Protein AF-A0AAV4NSZ2-F1 (afdb_monomer_lite)

Foldseek 3Di:
DDDDDDDDDDDDDDDDDDDDDDDDDDDDDDDDDDDDDDDDDDDDDDDDDDDDDDDDDDDDDDDDPDPPPPDPDPDQPPVNLVVLVVLLVVLLVVLVVLLVCLVVDDLVLQQDLDRVCLVVLVVSCVSQLVNHDVSNLSSLVSCLRRHLHLNSLLVSLVVNVVSVVVPDPDPDDDDPPPPSSVSSLVSSLVSLLVSLVVCLVVPDPVCVVVSLVSLLSSCVSLVVDVCSVVVSVVSVVVSCPDPSVVVCVVVVCVVVSVVSNVD

Structure (mmCIF, N/CA/C/O backbone):
data_AF-A0AAV4NSZ2-F1
#
_entry.id   AF-A0AAV4NSZ2-F1
#
loop_
_atom_site.group_PDB
_atom_site.id
_atom_site.type_symbol
_atom_site.label_atom_id
_atom_site.label_alt_id
_atom_site.label_comp_id
_atom_site.label_asym_id
_atom_site.label_entity_id
_atom_site.label_seq_id
_atom_site.pdbx_PDB_ins_code
_atom_site.Cartn_x
_atom_site.Cartn_y
_atom_site.Cartn_z
_atom_site.occupancy
_atom_site.B_iso_or_equiv
_atom_site.auth_seq_id
_atom_site.auth_comp_id
_atom_site.auth_asym_id
_atom_site.auth_atom_id
_atom_site.pdbx_PDB_model_num
ATOM 1 N N . MET A 1 1 ? 62.627 -34.820 4.818 1.00 38.38 1 MET A N 1
ATOM 2 C CA . MET A 1 1 ? 62.918 -34.309 6.176 1.00 38.38 1 MET A CA 1
ATOM 3 C C . MET A 1 1 ? 61.640 -33.726 6.779 1.00 38.38 1 MET A C 1
ATOM 5 O O . MET A 1 1 ? 60.788 -33.321 5.997 1.00 38.38 1 MET A O 1
ATOM 9 N N . PRO A 1 2 ? 61.452 -33.809 8.108 1.00 44.84 2 PRO A N 1
ATOM 10 C CA . PRO A 1 2 ? 60.144 -34.000 8.748 1.00 44.84 2 PRO A CA 1
ATOM 11 C C . PRO A 1 2 ? 59.476 -32.721 9.290 1.00 44.84 2 PRO A C 1
ATOM 13 O O . PRO A 1 2 ? 60.142 -31.719 9.499 1.00 44.84 2 PRO A O 1
ATOM 16 N N . PHE A 1 3 ? 58.168 -32.860 9.555 1.00 44.53 3 PHE A N 1
ATOM 17 C CA . PHE A 1 3 ? 57.271 -32.179 10.510 1.00 44.53 3 PHE A CA 1
ATOM 18 C C . PHE A 1 3 ? 57.376 -30.667 10.772 1.00 44.53 3 PHE A C 1
ATOM 20 O O . PHE A 1 3 ? 58.387 -30.161 11.240 1.00 44.53 3 PHE A O 1
ATOM 27 N N . SER A 1 4 ? 56.214 -30.002 10.728 1.00 42.03 4 SER A N 1
ATOM 28 C CA . SER A 1 4 ? 55.729 -29.188 11.857 1.00 42.03 4 SER A CA 1
ATOM 29 C C . SER A 1 4 ? 54.202 -29.064 11.808 1.00 42.03 4 SER A C 1
ATOM 31 O O . SER A 1 4 ? 53.643 -28.425 10.923 1.00 42.03 4 SER A O 1
ATOM 33 N N . HIS A 1 5 ? 53.529 -29.734 12.748 1.00 46.81 5 HIS A N 1
ATOM 34 C CA . HIS A 1 5 ? 52.118 -29.528 13.075 1.00 46.81 5 HIS A CA 1
ATOM 35 C C . HIS A 1 5 ? 51.970 -28.224 13.866 1.00 46.81 5 HIS A C 1
ATOM 37 O O . HIS A 1 5 ? 52.607 -28.060 14.905 1.00 46.81 5 HIS A O 1
ATOM 43 N N . SER A 1 6 ? 51.106 -27.321 13.407 1.00 43.84 6 SER A N 1
ATOM 44 C CA . SER A 1 6 ? 50.713 -26.130 14.163 1.00 43.84 6 SER A CA 1
ATOM 45 C C . SER A 1 6 ? 49.407 -26.410 14.904 1.00 43.84 6 SER A C 1
ATOM 47 O O . SER A 1 6 ? 48.353 -26.602 14.304 1.00 43.84 6 SER A O 1
ATOM 49 N N . HIS A 1 7 ? 49.523 -26.466 16.224 1.00 46.78 7 HIS A N 1
ATOM 50 C CA . HIS A 1 7 ? 48.464 -26.673 17.201 1.00 46.78 7 HIS A CA 1
ATOM 51 C C . HIS A 1 7 ? 47.514 -25.461 17.229 1.00 46.78 7 HIS A C 1
ATOM 53 O O . HIS A 1 7 ? 47.934 -24.357 17.574 1.00 46.78 7 HIS A O 1
ATOM 59 N N . VAL A 1 8 ? 46.238 -25.652 16.881 1.00 51.47 8 VAL A N 1
ATOM 60 C CA . VAL A 1 8 ? 45.195 -24.623 17.039 1.00 51.47 8 VAL A CA 1
ATOM 61 C C . VAL A 1 8 ? 44.553 -24.794 18.422 1.00 51.47 8 VAL A C 1
ATOM 63 O O . VAL A 1 8 ? 44.086 -25.892 18.728 1.00 51.47 8 VAL A O 1
ATOM 66 N N . PRO A 1 9 ? 44.530 -23.763 19.284 1.00 49.03 9 PRO A N 1
ATOM 67 C CA . PRO A 1 9 ? 43.926 -23.870 20.606 1.00 49.03 9 PRO A CA 1
ATOM 68 C C . PRO A 1 9 ? 42.391 -23.876 20.533 1.00 49.03 9 PRO A C 1
ATOM 70 O O . PRO A 1 9 ? 41.768 -23.053 19.863 1.00 49.03 9 PRO A O 1
ATOM 73 N N . ILE A 1 10 ? 41.799 -24.827 21.257 1.00 47.47 10 ILE A N 1
ATOM 74 C CA . ILE A 1 10 ? 40.360 -25.004 21.467 1.00 47.47 10 ILE A CA 1
ATOM 75 C C . ILE A 1 10 ? 39.852 -23.882 22.384 1.00 47.47 10 ILE A C 1
ATOM 77 O O . ILE A 1 10 ? 40.310 -23.744 23.516 1.00 47.47 10 ILE A O 1
ATOM 81 N N . HIS A 1 11 ? 38.895 -23.090 21.899 1.00 44.00 11 HIS A N 1
ATOM 82 C CA . HIS A 1 11 ? 38.169 -22.104 22.701 1.00 44.00 11 HIS A CA 1
ATOM 83 C C . HIS A 1 11 ? 37.067 -22.810 23.519 1.00 44.00 11 HIS A C 1
ATOM 85 O O . HIS A 1 11 ? 36.356 -23.648 22.957 1.00 44.00 11 HIS A O 1
ATOM 91 N N . PRO A 1 12 ? 36.883 -22.501 24.816 1.00 44.41 12 PRO A N 1
ATOM 92 C CA . PRO A 1 12 ? 35.832 -23.114 25.615 1.00 44.41 12 PRO A CA 1
ATOM 93 C C . PRO A 1 12 ? 34.437 -22.586 25.253 1.00 44.41 12 PRO A C 1
ATOM 95 O O . PRO A 1 12 ? 34.257 -21.463 24.780 1.00 44.41 12 PRO A O 1
ATOM 98 N N . ALA A 1 13 ? 33.473 -23.473 25.483 1.00 38.12 13 ALA A N 1
ATOM 99 C CA . ALA A 1 13 ? 32.071 -23.405 25.119 1.00 38.12 13 ALA A CA 1
ATOM 100 C C . ALA A 1 13 ? 31.326 -22.155 25.616 1.00 38.12 13 ALA A C 1
ATOM 102 O O . ALA A 1 13 ? 31.510 -21.679 26.735 1.00 38.12 13 ALA A O 1
ATOM 103 N N . TYR A 1 14 ? 30.401 -21.700 24.771 1.00 40.72 14 TYR A N 1
ATOM 104 C CA . TYR A 1 14 ? 29.301 -20.809 25.121 1.00 40.72 14 TYR A CA 1
ATOM 105 C C . TYR A 1 14 ? 28.471 -21.451 26.243 1.00 40.72 14 TYR A C 1
ATOM 107 O O . TYR A 1 14 ? 27.824 -22.477 26.035 1.00 40.72 14 TYR A O 1
ATOM 115 N N . VAL A 1 15 ? 28.488 -20.853 27.431 1.00 42.34 15 VAL A N 1
ATOM 116 C CA . VAL A 1 15 ? 27.580 -21.212 28.523 1.00 42.34 15 VAL A CA 1
ATOM 117 C C . VAL A 1 15 ? 26.350 -20.315 28.392 1.00 42.34 15 VAL A C 1
ATOM 119 O O . VAL A 1 15 ? 26.437 -19.104 28.580 1.00 42.34 15 VAL A O 1
ATOM 122 N N . SER A 1 16 ? 25.208 -20.891 28.013 1.00 37.34 16 SER A N 1
ATOM 123 C CA . SER A 1 16 ? 23.919 -20.194 28.007 1.00 37.34 16 SER A CA 1
ATOM 124 C C . SER A 1 16 ? 23.436 -19.982 29.441 1.00 37.34 16 SER A C 1
ATOM 126 O O . SER A 1 16 ? 23.110 -20.936 30.143 1.00 37.34 16 SER A O 1
ATOM 128 N N . SER A 1 17 ? 23.358 -18.728 29.875 1.00 39.12 17 SER A N 1
ATOM 129 C CA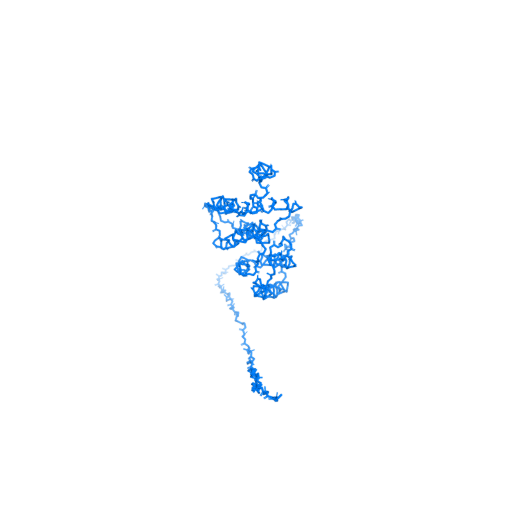 . SER A 1 17 ? 22.679 -18.330 31.107 1.00 39.12 17 SER A CA 1
ATOM 130 C C . SER A 1 17 ? 21.161 -18.408 30.908 1.00 39.12 17 SER A C 1
ATOM 132 O O . SER A 1 17 ? 20.580 -17.686 30.100 1.00 39.12 17 SER A O 1
ATOM 134 N N . ALA A 1 18 ? 20.516 -19.313 31.644 1.00 38.38 18 ALA A N 1
ATOM 135 C CA . ALA A 1 18 ? 19.065 -19.418 31.722 1.00 38.38 18 ALA A CA 1
ATOM 136 C C . ALA A 1 18 ? 18.485 -18.200 32.462 1.00 38.38 18 ALA A C 1
ATOM 138 O O . ALA A 1 18 ? 18.917 -17.872 33.566 1.00 38.38 18 ALA A O 1
ATOM 139 N N . ALA A 1 19 ? 17.497 -17.536 31.859 1.00 39.12 19 ALA A N 1
ATOM 140 C CA . ALA A 1 19 ? 16.728 -16.488 32.515 1.00 39.12 19 ALA A CA 1
ATOM 141 C C . ALA A 1 19 ? 15.733 -17.116 33.505 1.00 39.12 19 ALA A C 1
ATOM 143 O O . ALA A 1 19 ? 14.822 -17.848 33.117 1.00 39.12 19 ALA A O 1
ATOM 144 N N . THR A 1 20 ? 15.921 -16.823 34.788 1.00 38.12 20 THR A N 1
ATOM 145 C CA . THR A 1 20 ? 15.013 -17.176 35.881 1.00 38.12 20 THR A CA 1
ATOM 146 C C . THR A 1 20 ? 13.678 -16.446 35.707 1.00 38.12 20 THR A C 1
ATOM 148 O O . THR A 1 20 ? 13.627 -15.218 35.747 1.00 38.12 20 THR A O 1
ATOM 151 N N . TYR A 1 21 ? 12.589 -17.193 35.515 1.00 38.34 21 TYR A N 1
ATOM 152 C CA . TYR A 1 21 ? 11.222 -16.665 35.532 1.00 38.34 21 TYR A CA 1
ATOM 153 C C . TYR A 1 21 ? 10.833 -16.244 36.958 1.00 38.34 21 TYR A C 1
ATOM 155 O O . TYR A 1 21 ? 10.897 -17.053 37.883 1.00 38.34 21 TYR A O 1
ATOM 163 N N . ALA A 1 22 ? 10.388 -14.998 37.127 1.00 45.75 22 ALA A N 1
ATOM 164 C CA . ALA A 1 22 ? 9.708 -14.540 38.338 1.00 45.75 22 ALA A CA 1
ATOM 165 C C . ALA A 1 22 ? 8.190 -14.830 38.238 1.00 45.75 22 ALA A C 1
ATOM 167 O O . ALA A 1 22 ? 7.626 -14.662 37.152 1.00 45.75 22 ALA A O 1
ATOM 168 N N . PRO A 1 23 ? 7.497 -15.236 39.322 1.00 45.66 23 PRO A N 1
ATOM 169 C CA . PRO A 1 23 ? 6.052 -15.453 39.297 1.00 45.66 23 PRO A CA 1
ATOM 170 C C . PRO A 1 23 ? 5.283 -14.131 39.452 1.00 45.66 23 PRO A C 1
ATOM 172 O O . PRO A 1 23 ? 5.616 -13.300 40.295 1.00 45.66 23 PRO A O 1
ATOM 175 N N . TYR A 1 24 ? 4.221 -13.958 38.662 1.00 47.03 24 TYR A N 1
ATOM 176 C CA . TYR A 1 24 ? 3.253 -12.867 38.812 1.00 47.03 24 TYR A CA 1
ATOM 177 C C . TYR A 1 24 ? 2.405 -13.028 40.092 1.00 47.03 24 TYR A C 1
ATOM 179 O O . TYR A 1 24 ? 2.040 -14.157 40.429 1.00 47.03 24 TYR A O 1
ATOM 187 N N . PRO A 1 25 ? 2.009 -11.931 40.770 1.00 56.12 25 PRO A N 1
ATOM 188 C CA . PRO A 1 25 ? 1.019 -11.986 41.843 1.00 56.12 25 PRO A CA 1
ATOM 189 C C . PRO A 1 25 ? -0.421 -12.047 41.285 1.00 56.12 25 PRO A C 1
ATOM 191 O O . PRO A 1 25 ? -0.682 -11.520 40.198 1.00 56.12 25 PRO A O 1
ATOM 194 N N . PRO A 1 26 ? -1.384 -12.653 42.009 1.00 47.75 26 PRO A N 1
ATOM 195 C CA . PRO A 1 26 ? -2.778 -12.702 41.583 1.00 47.75 26 PRO A CA 1
ATOM 196 C C . PRO A 1 26 ? -3.496 -11.372 41.873 1.00 47.75 26 PRO A C 1
ATOM 198 O O . PRO A 1 26 ? -3.381 -10.806 42.959 1.00 47.75 26 PRO A O 1
ATOM 201 N N . LEU A 1 27 ? -4.268 -10.886 40.897 1.00 43.84 27 LEU A N 1
ATOM 202 C CA . LEU A 1 27 ? -5.156 -9.728 41.038 1.00 43.84 27 LEU A CA 1
ATOM 203 C C . LEU A 1 27 ? -6.382 -10.103 41.881 1.00 43.84 27 LEU A C 1
ATOM 205 O O . LEU A 1 27 ? -7.238 -10.870 41.440 1.00 43.84 27 LEU A O 1
ATOM 209 N N . ALA A 1 28 ? -6.470 -9.533 43.081 1.00 42.88 28 ALA A N 1
ATOM 210 C CA . ALA A 1 28 ? -7.654 -9.574 43.925 1.00 42.88 28 ALA A CA 1
ATOM 211 C C . ALA A 1 28 ? -8.598 -8.399 43.604 1.00 42.88 28 ALA A C 1
ATOM 213 O O . ALA A 1 28 ? -8.162 -7.255 43.511 1.00 42.88 28 ALA A O 1
ATOM 214 N N . ASN A 1 29 ? -9.886 -8.729 43.453 1.00 42.25 29 ASN A N 1
ATOM 215 C CA . ASN A 1 29 ? -11.093 -7.914 43.637 1.00 42.25 29 ASN A CA 1
ATOM 216 C C . ASN A 1 29 ? -11.036 -6.412 43.311 1.00 42.25 29 ASN A C 1
ATOM 218 O O . ASN A 1 29 ? -10.625 -5.603 44.140 1.00 42.25 29 ASN A O 1
ATOM 222 N N . LEU A 1 30 ? -11.666 -6.025 42.195 1.00 38.12 30 LEU A N 1
ATOM 223 C CA . LEU A 1 30 ? -12.257 -4.693 42.066 1.00 38.12 30 LEU A CA 1
ATOM 224 C C . LEU A 1 30 ? -13.781 -4.808 41.961 1.00 38.12 30 LEU A C 1
ATOM 226 O O . LEU A 1 30 ? -14.339 -5.200 40.937 1.00 38.12 30 LEU A O 1
ATOM 230 N N . SER A 1 31 ? -14.426 -4.496 43.080 1.00 35.69 31 SER A N 1
ATOM 231 C CA . SER A 1 31 ? -15.867 -4.406 43.270 1.00 35.69 31 SER A CA 1
ATOM 232 C C . SER A 1 31 ? -16.460 -3.279 42.422 1.00 35.69 31 SER A C 1
ATOM 234 O O . SER A 1 31 ? -15.965 -2.152 42.427 1.00 35.69 31 SER A O 1
ATOM 236 N N . TYR A 1 32 ? -17.546 -3.577 41.713 1.00 33.84 32 TYR A N 1
ATOM 237 C CA . TYR A 1 32 ? -18.322 -2.605 40.951 1.00 33.84 32 TYR A CA 1
ATOM 238 C C . TYR A 1 32 ? -19.008 -1.600 41.890 1.00 33.84 32 TYR A C 1
ATOM 240 O O . TYR A 1 32 ? -19.803 -1.984 42.744 1.00 33.84 32 TYR A O 1
ATOM 248 N N . TYR A 1 33 ? -18.725 -0.309 41.705 1.00 30.50 33 TYR A N 1
ATOM 249 C CA . TYR A 1 33 ? -19.492 0.792 42.288 1.00 30.50 33 TYR A CA 1
ATOM 250 C C . TYR A 1 33 ? -20.656 1.137 41.346 1.00 30.50 33 TYR A C 1
ATOM 252 O O . TYR A 1 33 ? -20.433 1.517 40.197 1.00 30.50 33 TYR A O 1
ATOM 260 N N . THR A 1 34 ? -21.895 1.038 41.827 1.00 43.19 34 THR A N 1
ATOM 261 C CA . THR A 1 34 ? -23.084 1.617 41.178 1.00 43.19 34 THR A CA 1
ATOM 262 C C . THR A 1 34 ? -23.582 2.790 42.020 1.00 43.19 34 THR A C 1
ATOM 264 O O . THR A 1 34 ? -23.817 2.588 43.214 1.00 43.19 34 THR A O 1
ATOM 267 N N . PRO A 1 35 ? -23.799 3.995 41.469 1.00 43.28 35 PRO A N 1
ATOM 268 C CA . PRO A 1 35 ? -24.503 5.034 42.200 1.00 43.28 35 PRO A CA 1
ATOM 269 C C . PRO A 1 35 ? -26.017 4.812 42.082 1.00 43.28 35 PRO A C 1
ATOM 271 O O . PRO A 1 35 ? -26.566 4.672 40.990 1.00 43.28 35 PRO A O 1
ATOM 274 N N . SER A 1 36 ? -26.673 4.761 43.240 1.00 40.06 36 SER A N 1
ATOM 275 C CA . SER A 1 36 ? -28.124 4.680 43.395 1.00 40.06 36 SER A CA 1
ATOM 276 C C . SER A 1 36 ? -28.734 6.075 43.222 1.00 40.06 36 SER A C 1
ATOM 278 O O . SER A 1 36 ? -28.274 7.030 43.849 1.00 40.06 36 SER A O 1
ATOM 280 N N . VAL A 1 37 ? -29.752 6.209 42.371 1.00 39.56 37 VAL A N 1
ATOM 281 C CA . VAL A 1 37 ? -30.474 7.473 42.159 1.00 39.56 37 VAL A CA 1
ATOM 282 C C . VAL A 1 37 ? -31.618 7.550 43.170 1.00 39.56 37 VAL A C 1
ATOM 284 O O . VAL A 1 37 ? -32.557 6.757 43.122 1.00 39.56 37 VAL A O 1
ATOM 287 N N . ALA A 1 38 ? -31.523 8.489 44.111 1.00 36.91 38 ALA A N 1
ATOM 288 C CA . ALA A 1 38 ? -32.565 8.773 45.089 1.00 36.91 38 ALA A CA 1
ATOM 289 C C . ALA A 1 38 ? -33.748 9.486 44.412 1.00 36.91 38 ALA A C 1
ATOM 291 O O . ALA A 1 38 ? -33.591 10.568 43.850 1.00 36.91 38 ALA A O 1
ATOM 292 N N . ASN A 1 39 ? -34.936 8.881 44.471 1.00 36.66 39 ASN A N 1
ATOM 293 C CA . ASN A 1 39 ? -36.171 9.475 43.967 1.00 36.66 39 ASN A CA 1
ATOM 294 C C . ASN A 1 39 ? -36.831 10.291 45.092 1.00 36.66 39 ASN A C 1
ATOM 296 O O . ASN A 1 39 ? -37.324 9.730 46.072 1.00 36.66 39 ASN A O 1
ATOM 300 N N . VAL A 1 40 ? -36.804 11.618 44.969 1.00 34.97 40 VAL A N 1
ATOM 301 C CA . VAL A 1 40 ? -37.416 12.562 45.915 1.00 34.97 40 VAL A CA 1
ATOM 302 C C . VAL A 1 40 ? -38.931 12.582 45.688 1.00 34.97 40 VAL A C 1
ATOM 304 O O . VAL A 1 40 ? -39.403 12.971 44.623 1.00 34.97 40 VAL A O 1
ATOM 307 N N . ARG A 1 41 ? -39.710 12.162 46.693 1.00 35.34 41 ARG A N 1
ATOM 308 C CA . ARG A 1 41 ? -41.172 12.332 46.743 1.00 35.34 41 ARG A CA 1
ATOM 309 C C . ARG A 1 41 ? -41.515 13.583 47.555 1.00 35.34 41 ARG A C 1
ATOM 311 O O . ARG A 1 41 ? -41.195 13.649 48.737 1.00 35.34 41 ARG A O 1
ATOM 318 N N . HIS A 1 42 ? -42.221 14.524 46.936 1.00 38.06 42 HIS A N 1
ATOM 319 C CA . HIS A 1 42 ? -42.971 15.578 47.626 1.00 38.06 42 HIS A CA 1
ATOM 320 C C . HIS A 1 42 ? -44.388 15.077 47.955 1.00 38.06 42 HIS A C 1
ATOM 322 O O . HIS A 1 42 ? -44.991 14.422 47.102 1.00 38.06 42 HIS A O 1
ATOM 328 N N . PRO A 1 43 ? -44.970 15.418 49.117 1.00 45.19 43 PRO A N 1
ATOM 329 C CA . PRO A 1 43 ? -46.413 15.404 49.300 1.00 45.19 43 PRO A CA 1
ATOM 330 C C . PRO A 1 43 ? -46.962 16.836 49.298 1.00 45.19 43 PRO A C 1
ATOM 332 O O . PRO A 1 43 ? -46.387 17.741 49.902 1.00 45.19 43 PRO A O 1
ATOM 335 N N . THR A 1 44 ? -48.103 17.045 48.647 1.00 37.75 44 THR A N 1
ATOM 336 C CA . THR A 1 44 ? -48.921 18.248 48.836 1.00 37.75 44 THR A CA 1
ATOM 337 C C . THR A 1 44 ? -50.343 17.820 49.162 1.00 37.75 44 THR A C 1
ATOM 339 O O . THR A 1 44 ? -50.938 16.980 48.493 1.00 37.75 44 THR A O 1
ATOM 342 N N . THR A 1 45 ? -50.835 18.376 50.259 1.00 38.00 45 THR A N 1
ATOM 343 C CA . THR A 1 45 ? -52.166 18.243 50.845 1.00 38.00 45 THR A CA 1
ATOM 344 C C . THR A 1 45 ? -53.228 18.988 50.038 1.00 38.00 45 THR A C 1
ATOM 346 O O . THR A 1 45 ? -52.976 20.092 49.565 1.00 38.00 45 THR A O 1
ATOM 349 N N . GLY A 1 46 ? -54.440 18.432 49.983 1.00 35.25 46 GLY A N 1
ATOM 350 C CA . GLY A 1 46 ? -55.639 19.107 49.485 1.00 35.25 46 GLY A CA 1
ATOM 351 C C . GLY A 1 46 ? -56.901 18.298 49.791 1.00 35.25 46 GLY A C 1
ATOM 352 O O . GLY A 1 46 ? -57.144 17.269 49.173 1.00 35.25 46 GLY A O 1
ATOM 353 N N . ILE A 1 47 ? -57.669 18.756 50.781 1.00 38.72 47 ILE A N 1
ATOM 354 C CA . ILE A 1 47 ? -58.999 18.277 51.192 1.00 38.72 47 ILE A CA 1
ATOM 355 C C . ILE A 1 47 ? -60.053 19.077 50.419 1.00 38.72 47 ILE A C 1
ATOM 357 O O . ILE A 1 47 ? -59.886 20.284 50.388 1.00 38.72 47 ILE A O 1
ATOM 361 N N . TYR A 1 48 ? -61.123 18.451 49.899 1.00 36.81 48 TYR A N 1
ATOM 362 C CA . TYR A 1 48 ? -62.530 18.924 49.942 1.00 36.81 48 TYR A CA 1
ATOM 363 C C . TYR A 1 48 ? -63.498 17.793 49.502 1.00 36.81 48 TYR A C 1
ATOM 365 O O . TYR A 1 48 ? -63.137 17.011 48.622 1.00 36.81 48 TYR A O 1
ATOM 373 N N . PRO A 1 49 ? -64.711 17.678 50.090 1.00 50.34 49 PRO A N 1
ATOM 374 C CA . PRO A 1 49 ? -65.698 16.648 49.753 1.00 50.34 49 PRO A CA 1
ATOM 375 C C . PRO A 1 49 ? -66.815 17.187 48.838 1.00 50.34 49 PRO A C 1
ATOM 377 O O . PRO A 1 49 ? -67.185 18.355 48.935 1.00 50.34 49 PRO A O 1
ATOM 380 N N . GLY A 1 50 ? -67.421 16.336 48.003 1.00 34.59 50 GLY A N 1
ATOM 381 C CA . GLY A 1 50 ? -68.633 16.733 47.278 1.00 34.59 50 GLY A CA 1
ATOM 382 C C . GLY A 1 50 ? -69.113 15.789 46.174 1.00 34.59 50 GLY A C 1
ATOM 383 O O . GLY A 1 50 ? -68.552 15.767 45.092 1.00 34.59 50 GLY A O 1
ATOM 384 N N . GLN A 1 51 ? -70.222 15.113 46.477 1.00 39.06 51 GLN A N 1
ATOM 385 C CA . GLN A 1 51 ? -71.315 14.677 45.595 1.00 39.06 51 GLN A CA 1
ATOM 386 C C . GLN A 1 51 ? -71.115 13.596 44.514 1.00 39.06 51 GLN A C 1
ATOM 388 O O . GLN A 1 51 ? -70.380 13.706 43.541 1.00 39.06 51 GLN A O 1
ATOM 393 N N . VAL A 1 52 ? -71.955 12.574 44.685 1.00 45.12 52 VAL A N 1
ATOM 394 C CA . VAL A 1 52 ? -72.373 11.543 43.739 1.00 45.12 52 VAL A CA 1
ATOM 395 C C . VAL A 1 52 ? -73.322 12.114 42.676 1.00 45.12 52 VAL A C 1
ATOM 397 O O . VAL A 1 52 ? -74.348 12.698 43.018 1.00 45.12 52 VAL A O 1
ATOM 400 N N . LEU A 1 53 ? -73.047 11.859 41.393 1.00 34.44 53 LEU A N 1
ATO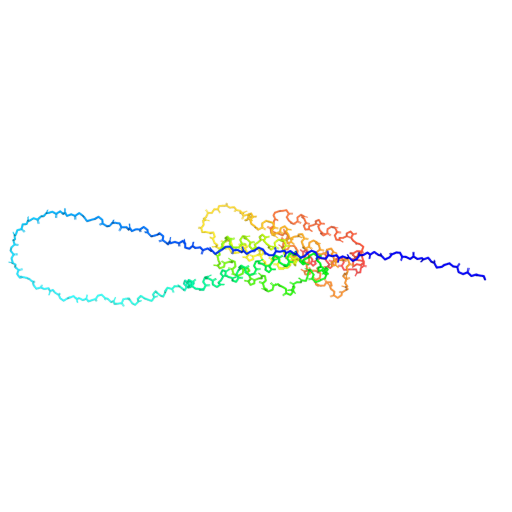M 401 C CA . LEU A 1 53 ? -74.084 11.799 40.360 1.00 34.44 53 LEU A CA 1
ATOM 402 C C . LEU A 1 53 ? -73.678 10.821 39.248 1.00 34.44 53 LEU A C 1
ATOM 404 O O . LEU A 1 53 ? -72.576 10.875 38.707 1.00 34.44 53 LEU A O 1
ATOM 408 N N . HIS A 1 54 ? -74.595 9.906 38.948 1.00 45.78 54 HIS A N 1
ATOM 409 C CA . HIS A 1 54 ? -74.495 8.888 37.910 1.00 45.78 54 HIS A CA 1
ATOM 410 C C . HIS A 1 54 ? -74.391 9.515 36.512 1.00 45.78 54 HIS A C 1
ATOM 412 O O . HIS A 1 54 ? -75.247 10.311 36.134 1.00 45.78 54 HIS A O 1
ATOM 418 N N . SER A 1 55 ? -73.419 9.078 35.708 1.00 34.56 55 SER A N 1
ATOM 419 C CA . SER A 1 55 ? -73.485 9.175 34.245 1.00 34.56 55 SER A CA 1
ATOM 420 C C . SER A 1 55 ? -72.693 8.036 33.591 1.00 34.56 55 SER A C 1
ATOM 422 O O . SER A 1 55 ? -71.631 7.621 34.048 1.00 34.56 55 SER A O 1
ATOM 424 N N . HIS A 1 56 ? -73.309 7.462 32.570 1.00 47.44 56 HIS A N 1
ATOM 425 C CA . HIS A 1 56 ? -72.937 6.264 31.813 1.00 47.44 56 HIS A CA 1
ATOM 426 C C . HIS A 1 56 ? -71.752 6.556 30.871 1.00 47.44 56 HIS A C 1
ATOM 428 O O . HIS A 1 56 ? -71.765 7.605 30.225 1.00 47.44 56 HIS A O 1
ATOM 434 N N . PRO A 1 57 ? -70.757 5.659 30.718 1.00 50.38 57 PRO A N 1
ATOM 435 C CA . PRO A 1 57 ? -69.713 5.840 29.713 1.00 50.38 57 PRO A CA 1
ATOM 436 C C . PRO A 1 57 ? -70.195 5.379 28.319 1.00 50.38 57 PRO A C 1
ATOM 438 O O . PRO A 1 57 ? -70.875 4.354 28.218 1.00 50.38 57 PRO A O 1
ATOM 441 N N . PRO A 1 58 ? -69.842 6.087 27.228 1.00 51.75 58 PRO A N 1
ATOM 442 C CA . PRO A 1 58 ? -70.046 5.605 25.863 1.00 51.75 58 PRO A CA 1
ATOM 443 C C . PRO A 1 58 ? -69.014 4.512 25.510 1.00 51.75 58 PRO A C 1
ATOM 445 O O . PRO A 1 58 ? -67.979 4.403 26.175 1.00 51.75 58 PRO A O 1
ATOM 448 N N . PRO A 1 59 ? -69.258 3.686 24.474 1.00 47.81 59 PRO A N 1
ATOM 449 C CA . PRO A 1 59 ? -68.361 2.592 24.120 1.00 47.81 59 PRO A CA 1
ATOM 450 C C . PRO A 1 59 ? -67.026 3.126 23.585 1.00 47.81 59 PRO A C 1
ATOM 452 O O . PRO A 1 59 ? -66.973 3.905 22.635 1.00 47.81 59 PRO A O 1
ATOM 455 N N . VAL A 1 60 ? -65.938 2.672 24.205 1.00 47.09 60 VAL A N 1
ATOM 456 C CA . VAL A 1 60 ? -64.562 2.908 23.761 1.00 47.09 60 VAL A CA 1
ATOM 457 C C . VAL A 1 60 ? -64.320 2.095 22.491 1.00 47.09 60 VAL A C 1
ATOM 459 O O . VAL A 1 60 ? -64.273 0.867 22.529 1.00 47.09 60 VAL A O 1
ATOM 462 N N . ILE A 1 61 ? -64.159 2.778 21.360 1.00 58.19 61 ILE A N 1
ATOM 463 C CA . ILE A 1 61 ? -63.610 2.188 20.136 1.00 58.19 61 ILE A CA 1
ATOM 464 C C . ILE A 1 61 ? -62.091 2.063 20.353 1.00 58.19 61 ILE A C 1
ATOM 466 O O . ILE A 1 61 ? -61.445 3.085 20.599 1.00 58.19 61 ILE A O 1
ATOM 470 N N . PRO A 1 62 ? -61.486 0.862 20.298 1.00 58.56 62 PRO A N 1
ATOM 471 C CA . PRO A 1 62 ? -60.037 0.742 20.385 1.00 58.56 62 PRO A CA 1
ATOM 472 C C . PRO A 1 62 ? -59.396 1.304 19.101 1.00 58.56 62 PRO A C 1
ATOM 474 O O . PRO A 1 62 ? -59.890 1.025 18.005 1.00 58.56 62 PRO A O 1
ATOM 477 N N . PRO A 1 63 ? -58.302 2.083 19.188 1.00 48.91 63 PRO A N 1
ATOM 478 C CA . PRO A 1 63 ? -57.555 2.479 18.002 1.00 48.91 63 PRO A CA 1
ATOM 479 C C . PRO A 1 63 ? -56.929 1.239 17.340 1.00 48.91 63 PRO A C 1
ATOM 481 O O . PRO A 1 63 ? -56.633 0.253 18.026 1.00 48.91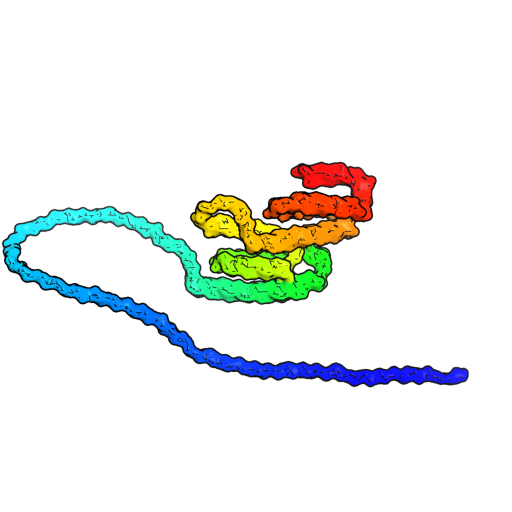 63 PRO A O 1
ATOM 484 N N . PRO A 1 64 ? -56.718 1.258 16.012 1.00 45.06 64 PRO A N 1
ATOM 485 C CA . PRO A 1 64 ? -56.166 0.117 15.301 1.00 45.06 64 PRO A CA 1
ATOM 486 C C . PRO A 1 64 ? -54.762 -0.182 15.829 1.00 45.06 64 PRO A C 1
ATOM 488 O O . PRO A 1 64 ? -53.915 0.709 15.924 1.00 45.06 64 PRO A O 1
ATOM 491 N N . GLN A 1 65 ? -54.520 -1.449 16.172 1.00 44.53 65 GLN A N 1
ATOM 492 C CA . GLN A 1 65 ? -53.195 -1.960 16.498 1.00 44.53 65 GLN A CA 1
ATOM 493 C C . GLN A 1 65 ? -52.275 -1.747 15.291 1.00 44.53 65 GLN A C 1
ATOM 495 O O . GLN A 1 65 ? -52.267 -2.532 14.345 1.00 44.53 65 GLN A O 1
ATOM 500 N N . GLN A 1 66 ? -51.488 -0.673 15.321 1.00 42.25 66 GLN A N 1
ATOM 501 C CA . GLN A 1 66 ? -50.325 -0.553 14.459 1.00 42.25 66 GLN A CA 1
ATOM 502 C C . GLN A 1 66 ? -49.318 -1.603 14.917 1.00 42.25 66 GLN A C 1
ATOM 504 O O . GLN A 1 66 ? -48.741 -1.516 16.002 1.00 42.25 66 GLN A O 1
ATOM 509 N N . THR A 1 67 ? -49.139 -2.623 14.088 1.00 42.44 67 THR A N 1
ATOM 510 C CA . THR A 1 67 ? -48.082 -3.619 14.211 1.00 42.44 67 THR A CA 1
ATOM 511 C C . THR A 1 67 ? -46.747 -2.880 14.126 1.00 42.44 67 THR A C 1
ATOM 513 O O . THR A 1 67 ? -46.262 -2.541 13.049 1.00 42.44 67 THR A O 1
ATOM 516 N N . GLN A 1 68 ? -46.166 -2.563 15.283 1.00 41.72 68 GLN A N 1
ATOM 517 C CA . GLN A 1 68 ? -44.806 -2.051 15.396 1.00 41.72 68 GLN A CA 1
ATOM 518 C C . GLN A 1 68 ? -43.837 -3.179 15.027 1.00 41.72 68 GLN A C 1
ATOM 520 O O . GLN A 1 68 ? -43.363 -3.921 15.882 1.00 41.72 68 GLN A O 1
ATOM 525 N N . ILE A 1 69 ? -43.533 -3.310 13.736 1.00 43.62 69 ILE A N 1
ATOM 526 C CA . ILE A 1 69 ? -42.410 -4.114 13.243 1.00 43.62 69 ILE A CA 1
ATOM 527 C C . ILE A 1 69 ? -41.134 -3.266 13.385 1.00 43.62 69 ILE A C 1
ATOM 529 O O . ILE A 1 69 ? -40.478 -2.926 12.408 1.00 43.62 69 ILE A O 1
ATOM 533 N N . HIS A 1 70 ? -40.792 -2.874 14.613 1.00 46.53 70 HIS A N 1
ATOM 534 C CA . HIS A 1 70 ? -39.476 -2.315 14.927 1.00 46.53 70 HIS A CA 1
ATOM 535 C C . HIS A 1 70 ? -38.623 -3.436 15.510 1.00 46.53 70 HIS A C 1
ATOM 537 O O . HIS A 1 70 ? -38.448 -3.559 16.720 1.00 46.53 70 HIS A O 1
ATOM 543 N N . GLY A 1 71 ? -38.110 -4.294 14.627 1.00 46.69 71 GLY A N 1
ATOM 544 C CA . GLY A 1 71 ? -36.995 -5.157 14.991 1.00 46.69 71 GLY A CA 1
ATOM 545 C C . GLY A 1 71 ? -35.814 -4.271 15.405 1.00 46.69 71 GLY A C 1
ATOM 546 O O . GLY A 1 71 ? -35.459 -3.367 14.643 1.00 46.69 71 GLY A O 1
ATOM 547 N N . PRO A 1 72 ? -35.192 -4.482 16.579 1.00 51.81 72 PRO A N 1
ATOM 548 C CA . PRO A 1 72 ? -33.927 -3.836 16.868 1.00 51.81 72 PRO A CA 1
ATOM 549 C C . PRO A 1 72 ? -32.932 -4.306 15.804 1.00 51.81 72 PRO A C 1
ATOM 551 O O . PRO A 1 72 ? -32.763 -5.510 15.600 1.00 51.81 72 PRO A O 1
ATOM 554 N N . LEU A 1 73 ? -32.271 -3.365 15.124 1.00 54.41 73 LEU A N 1
ATOM 555 C CA . LEU A 1 73 ? -31.024 -3.649 14.410 1.00 54.41 73 LEU A CA 1
ATOM 556 C C . LEU A 1 73 ? -30.141 -4.520 15.320 1.00 54.41 73 LEU A C 1
ATOM 558 O O . LEU A 1 73 ? -30.086 -4.229 16.519 1.00 54.41 73 LEU A O 1
ATOM 562 N N . PRO A 1 74 ? -29.465 -5.569 14.814 1.00 57.31 74 PRO A N 1
ATOM 563 C CA . PRO A 1 74 ? -28.652 -6.439 15.651 1.00 57.31 74 PRO A CA 1
ATOM 564 C C . PRO A 1 74 ? -27.448 -5.652 16.183 1.00 57.31 74 PRO A C 1
ATOM 566 O O . PRO A 1 74 ? -26.374 -5.630 15.587 1.00 57.31 74 PRO A O 1
ATOM 569 N N . GLN A 1 75 ? -27.644 -4.971 17.310 1.00 60.22 75 GLN A N 1
ATOM 570 C CA . GLN A 1 75 ? -26.586 -4.529 18.204 1.00 60.22 75 GLN A CA 1
ATOM 571 C C . GLN A 1 75 ? -25.741 -5.764 18.514 1.00 60.22 75 GLN A C 1
ATOM 573 O O . GLN A 1 75 ? -26.271 -6.805 18.908 1.00 60.22 75 GLN A O 1
ATOM 578 N N . LEU A 1 76 ? -24.435 -5.670 18.270 1.00 65.00 76 LEU A N 1
ATOM 579 C CA . LEU A 1 76 ? -23.509 -6.769 18.504 1.00 65.00 76 LEU A CA 1
ATOM 580 C C . LEU A 1 76 ? -23.651 -7.220 19.967 1.00 65.00 76 LEU A C 1
ATOM 582 O O . LEU A 1 76 ? -23.480 -6.419 20.885 1.00 65.00 76 LEU A O 1
ATOM 586 N N . ASN A 1 77 ? -23.988 -8.489 20.194 1.00 79.50 77 ASN A N 1
ATOM 587 C CA . ASN A 1 77 ? -24.229 -8.998 21.541 1.00 79.50 77 ASN A CA 1
ATOM 588 C C . ASN A 1 77 ? -22.948 -8.835 22.389 1.00 79.50 77 ASN A C 1
ATOM 590 O O . ASN A 1 77 ? -21.844 -9.009 21.869 1.00 79.50 77 ASN A O 1
ATOM 594 N N . GLN A 1 78 ? -23.048 -8.543 23.691 1.00 82.44 78 GLN A N 1
ATOM 595 C CA . GLN A 1 78 ? -21.881 -8.224 24.540 1.00 82.44 78 GLN A CA 1
ATOM 596 C C . GLN A 1 78 ? -20.788 -9.312 24.483 1.00 82.44 78 GLN A C 1
ATOM 598 O O . GLN A 1 78 ? -19.591 -9.025 24.484 1.00 82.44 78 GLN A O 1
ATOM 603 N N . ARG A 1 79 ? -21.203 -10.574 24.323 1.00 87.06 79 ARG A N 1
ATOM 604 C CA . ARG A 1 79 ? -20.314 -11.725 24.110 1.00 87.06 79 ARG A CA 1
ATOM 605 C C . ARG A 1 79 ? -19.570 -11.685 22.769 1.00 87.06 79 ARG A C 1
ATOM 607 O O . ARG A 1 79 ? -18.382 -11.981 22.713 1.00 87.06 79 ARG A O 1
ATOM 614 N N . GLN A 1 80 ? -20.260 -11.310 21.693 1.00 88.31 80 GLN A N 1
ATOM 615 C CA . GLN A 1 80 ? -19.678 -11.169 20.354 1.00 88.31 80 GLN A CA 1
ATOM 616 C C . GLN A 1 80 ? -18.657 -10.027 20.318 1.00 88.31 80 GLN A C 1
ATOM 618 O O . GLN A 1 80 ? -17.607 -10.175 19.697 1.00 88.31 80 GLN A O 1
ATOM 623 N N . MET A 1 81 ? -18.920 -8.934 21.042 1.00 90.31 81 MET A N 1
ATOM 624 C CA . MET A 1 81 ? -17.951 -7.849 21.225 1.00 90.31 81 MET A CA 1
ATOM 625 C C . MET A 1 81 ? -16.671 -8.345 21.913 1.00 90.31 81 MET A C 1
ATOM 627 O O . MET A 1 81 ? -15.569 -8.031 21.467 1.00 90.31 81 MET A O 1
ATOM 631 N N . GLY A 1 82 ? -16.802 -9.184 22.947 1.00 93.75 82 GLY A N 1
ATOM 632 C CA . GLY A 1 82 ? -15.659 -9.812 23.615 1.00 93.75 82 GLY A CA 1
ATOM 633 C C . GLY A 1 82 ? -14.790 -10.647 22.666 1.00 93.75 82 GLY A C 1
ATOM 634 O O . GLY A 1 82 ? -13.570 -10.487 22.649 1.00 93.75 82 GLY A O 1
ATOM 635 N N . TYR A 1 83 ? -15.405 -11.486 21.826 1.00 95.56 83 TYR A N 1
ATOM 636 C CA . TYR A 1 83 ? -14.666 -12.271 20.828 1.00 95.56 83 TYR A CA 1
ATOM 637 C C . TYR A 1 83 ? -13.995 -11.400 19.763 1.00 95.56 83 TYR A C 1
ATOM 639 O O . TYR A 1 83 ? -12.868 -11.684 19.363 1.00 95.56 83 TYR A O 1
ATOM 647 N N . LEU A 1 84 ? -14.651 -10.319 19.338 1.00 95.62 84 LEU A N 1
ATOM 648 C CA . LEU A 1 84 ? -14.102 -9.385 18.358 1.00 95.62 84 LEU A CA 1
ATOM 649 C C . LEU A 1 84 ? -12.853 -8.667 18.896 1.00 95.62 84 LEU A C 1
ATOM 651 O O . LEU A 1 84 ? -11.843 -8.574 18.199 1.00 95.62 84 LEU A O 1
ATOM 655 N N . LEU A 1 85 ? -12.896 -8.225 20.156 1.00 97.06 85 LEU A N 1
ATOM 656 C CA . LEU A 1 85 ? -11.749 -7.631 20.847 1.00 97.06 85 LEU A CA 1
ATOM 657 C C . LEU A 1 85 ? -10.598 -8.626 21.017 1.00 97.06 85 LEU A C 1
ATOM 659 O O . LEU A 1 85 ? -9.440 -8.267 20.803 1.00 97.06 85 LEU A O 1
ATOM 663 N N . ALA A 1 86 ? -10.898 -9.873 21.385 1.00 97.56 86 ALA A N 1
ATOM 664 C CA . ALA A 1 86 ? -9.885 -10.917 21.512 1.00 97.56 86 ALA A CA 1
ATOM 665 C C . ALA A 1 86 ? -9.196 -11.198 20.165 1.00 97.56 86 ALA A C 1
ATOM 667 O O . ALA A 1 86 ? -7.967 -11.206 20.098 1.00 97.56 86 ALA A O 1
ATOM 668 N N . ALA A 1 87 ? -9.975 -11.344 19.088 1.00 98.12 87 ALA A N 1
ATOM 669 C CA . ALA A 1 87 ? -9.455 -11.543 17.738 1.00 98.12 87 ALA A CA 1
ATOM 670 C C . ALA A 1 87 ? -8.575 -10.371 17.278 1.00 98.12 87 ALA A C 1
ATOM 672 O O . ALA A 1 87 ? -7.483 -10.593 16.757 1.00 98.12 87 ALA A O 1
ATOM 673 N N . TYR A 1 88 ? -9.005 -9.131 17.534 1.00 98.62 88 TYR A N 1
ATOM 674 C CA . TYR A 1 88 ? -8.212 -7.941 17.228 1.00 98.62 88 TYR A CA 1
ATOM 675 C C . TYR A 1 88 ? -6.857 -7.953 17.939 1.00 98.62 88 TYR A C 1
ATOM 677 O O . TYR A 1 88 ? -5.827 -7.762 17.300 1.00 98.62 88 TYR A O 1
ATOM 685 N N . ARG A 1 89 ? -6.836 -8.226 19.250 1.00 98.25 89 ARG A N 1
ATOM 686 C CA . ARG A 1 89 ? -5.593 -8.255 20.041 1.00 98.25 89 ARG A CA 1
ATOM 687 C C . ARG A 1 89 ? -4.601 -9.288 19.512 1.00 98.25 89 ARG A C 1
ATOM 689 O O . ARG A 1 89 ? -3.426 -8.974 19.357 1.00 98.25 89 ARG A O 1
ATOM 696 N N . VAL A 1 90 ? -5.073 -10.495 19.195 1.00 98.38 90 VAL A N 1
ATOM 697 C CA . VAL A 1 90 ? -4.225 -11.543 18.603 1.00 98.38 90 VAL A CA 1
ATOM 698 C C . VAL A 1 90 ? -3.722 -11.119 17.221 1.00 98.38 90 VAL A C 1
ATOM 700 O O . VAL A 1 90 ? -2.538 -11.277 16.931 1.00 98.38 90 VAL A O 1
ATOM 703 N N . GLY A 1 91 ? -4.585 -10.524 16.394 1.00 98.31 91 GLY A N 1
ATOM 704 C CA . GLY A 1 91 ? -4.200 -9.992 15.088 1.00 98.31 91 GLY A CA 1
ATOM 705 C C . GLY A 1 91 ? -3.123 -8.908 15.178 1.00 98.31 91 GLY A C 1
ATOM 706 O O . GLY A 1 91 ? -2.167 -8.931 14.409 1.00 98.31 91 GLY A O 1
ATOM 707 N N . MET A 1 92 ? -3.211 -8.002 16.153 1.00 98.38 92 MET A N 1
ATOM 708 C CA . MET A 1 92 ? -2.194 -6.968 16.371 1.00 98.38 92 MET A CA 1
ATOM 709 C C . MET A 1 92 ? -0.836 -7.560 16.782 1.00 98.38 92 MET A C 1
ATOM 711 O O . MET A 1 92 ? 0.189 -7.155 16.239 1.00 98.38 92 MET A O 1
ATOM 715 N N . LEU A 1 93 ? -0.812 -8.586 17.640 1.00 97.88 93 LEU A N 1
ATOM 716 C CA . LEU A 1 93 ? 0.424 -9.314 17.979 1.00 97.88 93 LEU A CA 1
ATOM 717 C C . LEU A 1 93 ? 1.021 -10.054 16.766 1.00 97.88 93 LEU A C 1
ATOM 719 O O . LEU A 1 93 ? 2.244 -10.139 16.597 1.00 97.88 93 LEU A O 1
ATOM 723 N N . ALA A 1 94 ? 0.164 -10.587 15.892 1.00 97.06 94 ALA A N 1
ATOM 724 C CA . ALA A 1 94 ? 0.600 -11.190 14.637 1.00 97.06 94 ALA A CA 1
ATOM 725 C C . ALA A 1 94 ? 1.226 -10.139 13.702 1.00 97.06 94 ALA A C 1
ATOM 727 O O . ALA A 1 94 ? 2.284 -10.394 13.126 1.00 97.06 94 ALA A O 1
ATOM 728 N N . MET A 1 95 ? 0.647 -8.936 13.622 1.00 97.62 95 MET A N 1
ATOM 729 C CA . MET A 1 95 ? 1.203 -7.808 12.864 1.00 97.62 95 MET A CA 1
ATOM 730 C C . MET A 1 95 ? 2.569 -7.353 13.405 1.00 97.62 95 MET A C 1
ATOM 732 O O . MET A 1 95 ? 3.491 -7.123 12.623 1.00 97.62 95 MET A O 1
ATOM 736 N N . GLU A 1 96 ? 2.765 -7.305 14.725 1.00 95.31 96 GLU A N 1
ATOM 737 C CA . GLU A 1 96 ? 4.080 -7.031 15.335 1.00 95.31 96 GLU A CA 1
ATOM 738 C C . GLU A 1 96 ? 5.120 -8.108 14.993 1.00 95.31 96 GLU A C 1
ATOM 740 O O . GLU A 1 96 ? 6.306 -7.834 14.790 1.00 95.31 96 GLU A O 1
ATOM 745 N N . THR A 1 97 ? 4.683 -9.362 14.894 1.00 94.06 97 THR A N 1
ATOM 746 C CA . THR A 1 97 ? 5.545 -10.460 14.446 1.00 94.06 97 THR A CA 1
ATOM 747 C C . THR A 1 97 ? 5.883 -10.335 12.964 1.00 94.06 97 THR A C 1
ATOM 749 O O . THR A 1 97 ? 7.035 -10.554 12.586 1.00 94.06 97 THR A O 1
ATOM 752 N N . LEU A 1 98 ? 4.923 -9.921 12.135 1.00 93.25 98 LEU A N 1
ATOM 753 C CA . LEU A 1 98 ? 5.135 -9.640 10.718 1.00 93.25 98 LEU A CA 1
ATOM 754 C C . LEU A 1 98 ? 6.141 -8.495 10.509 1.00 93.25 98 LEU A C 1
ATOM 756 O O . LEU A 1 98 ? 7.045 -8.631 9.687 1.00 93.25 98 LEU A O 1
ATOM 760 N N . ALA A 1 99 ? 6.070 -7.423 11.306 1.00 92.19 99 ALA A N 1
ATOM 761 C CA . ALA A 1 99 ? 7.022 -6.305 11.254 1.00 92.19 99 ALA A CA 1
ATOM 762 C C . ALA A 1 99 ? 8.473 -6.720 11.493 1.00 92.19 99 ALA A C 1
ATOM 764 O O . ALA A 1 99 ? 9.383 -6.164 10.885 1.00 92.19 99 ALA A O 1
ATOM 765 N N . ARG A 1 100 ? 8.708 -7.732 12.330 1.00 89.75 100 ARG A N 1
ATOM 766 C CA . ARG A 1 100 ? 10.061 -8.262 12.537 1.00 89.75 100 ARG A CA 1
ATOM 767 C C . ARG A 1 100 ? 10.575 -9.036 11.322 1.00 89.75 100 ARG A C 1
ATOM 769 O O . ARG A 1 100 ? 11.764 -8.989 11.046 1.00 89.75 100 ARG A O 1
ATOM 776 N N . ARG A 1 101 ? 9.688 -9.701 10.574 1.00 85.56 101 ARG A N 1
ATOM 777 C CA . ARG A 1 101 ? 10.042 -10.545 9.416 1.00 85.56 101 ARG A CA 1
ATOM 778 C C . ARG A 1 101 ? 10.128 -9.786 8.095 1.00 85.56 101 ARG A C 1
ATOM 780 O O . ARG A 1 101 ? 10.820 -10.220 7.183 1.00 85.56 101 ARG A O 1
ATOM 787 N N . VAL A 1 102 ? 9.475 -8.628 7.992 1.00 79.44 102 VAL A N 1
ATOM 788 C CA . VAL A 1 102 ? 9.367 -7.854 6.742 1.00 79.44 102 VAL A CA 1
ATOM 789 C C . VAL A 1 102 ? 10.722 -7.403 6.166 1.00 79.44 102 VAL A C 1
ATOM 791 O O . VAL A 1 102 ? 10.832 -7.034 4.988 1.00 79.44 102 VAL A O 1
ATOM 794 N N . HIS A 1 103 ? 11.764 -7.389 6.995 1.00 73.81 103 HIS A N 1
ATOM 795 C CA . HIS A 1 103 ? 13.126 -7.053 6.595 1.00 73.81 103 HIS A CA 1
ATOM 796 C C . HIS A 1 103 ? 13.932 -8.263 6.098 1.00 73.81 103 HIS A C 1
ATOM 798 O O . HIS A 1 103 ? 14.844 -8.057 5.301 1.00 73.81 103 HIS A O 1
ATOM 804 N N . ASP A 1 104 ? 13.547 -9.486 6.472 1.00 73.69 104 ASP A N 1
ATOM 805 C CA . ASP A 1 104 ? 14.252 -10.729 6.126 1.00 73.69 104 ASP A CA 1
ATOM 806 C C . ASP A 1 104 ? 13.766 -11.353 4.804 1.00 73.69 104 ASP A C 1
ATOM 808 O O . ASP A 1 104 ? 14.460 -12.169 4.193 1.00 73.69 104 ASP A O 1
ATOM 812 N N . ASP A 1 105 ? 12.577 -10.968 4.329 1.00 75.00 105 ASP A N 1
ATOM 813 C CA . ASP A 1 105 ? 11.984 -11.536 3.118 1.00 75.00 105 ASP A CA 1
ATOM 814 C C . ASP A 1 105 ? 12.722 -11.146 1.830 1.00 75.00 105 ASP A C 1
ATOM 816 O O . ASP A 1 105 ? 13.085 -9.986 1.593 1.00 75.00 105 ASP A O 1
ATOM 820 N N . ARG A 1 106 ? 12.840 -12.118 0.910 1.00 79.44 106 ARG A N 1
ATOM 821 C CA . ARG A 1 106 ? 13.347 -11.866 -0.446 1.00 79.44 106 ARG A CA 1
ATOM 822 C C . ARG A 1 106 ? 12.501 -10.773 -1.121 1.00 79.44 106 ARG A C 1
ATOM 824 O O . ARG A 1 106 ? 11.271 -10.878 -1.115 1.00 79.44 106 ARG A O 1
ATOM 831 N N . PRO A 1 107 ? 13.114 -9.783 -1.800 1.00 76.06 107 PRO A N 1
ATOM 832 C CA . PRO A 1 107 ? 12.390 -8.673 -2.427 1.00 76.06 107 PRO A CA 1
ATOM 833 C C . PRO A 1 107 ? 11.224 -9.085 -3.345 1.00 76.06 107 PRO A C 1
ATOM 835 O O . PRO A 1 107 ? 10.204 -8.403 -3.386 1.00 76.06 107 PRO A O 1
ATOM 838 N N . GLN A 1 108 ? 11.332 -10.218 -4.050 1.00 73.81 108 GLN A N 1
ATOM 839 C CA . GLN A 1 108 ? 10.259 -10.745 -4.909 1.00 73.81 108 GLN A CA 1
ATOM 840 C C . GLN A 1 108 ? 9.002 -11.153 -4.132 1.00 73.81 108 GLN A C 1
ATOM 842 O O . GLN A 1 108 ? 7.899 -10.832 -4.564 1.00 73.81 108 GLN A O 1
ATOM 847 N N . ALA A 1 109 ? 9.158 -11.816 -2.983 1.00 79.19 109 ALA A N 1
ATOM 848 C CA . ALA A 1 109 ? 8.033 -12.180 -2.121 1.00 79.19 109 ALA A CA 1
ATOM 849 C C . ALA A 1 109 ? 7.480 -10.947 -1.389 1.00 79.19 109 ALA A C 1
ATOM 851 O O . ALA A 1 109 ? 6.269 -10.776 -1.260 1.00 79.19 109 ALA A O 1
ATOM 852 N N . LYS A 1 110 ? 8.376 -10.038 -0.988 1.00 84.50 110 LYS A N 1
ATOM 853 C CA . LYS A 1 110 ? 8.060 -8.814 -0.248 1.00 84.50 110 LYS A CA 1
ATOM 854 C C . LYS A 1 110 ? 7.111 -7.865 -0.990 1.00 84.50 110 LYS A C 1
ATOM 856 O O . LYS A 1 110 ? 6.234 -7.272 -0.365 1.00 84.50 110 LYS A O 1
ATOM 861 N N . TYR A 1 111 ? 7.283 -7.712 -2.305 1.00 90.50 111 TYR A N 1
ATOM 862 C CA . TYR A 1 111 ? 6.475 -6.807 -3.136 1.00 90.50 111 TYR A CA 1
ATOM 863 C C . TYR A 1 111 ? 5.346 -7.504 -3.904 1.00 90.50 111 TYR A C 1
ATOM 865 O O . TYR A 1 111 ? 4.775 -6.906 -4.817 1.00 90.50 111 TYR A O 1
ATOM 873 N N . ALA A 1 112 ? 5.035 -8.760 -3.577 1.00 90.25 112 ALA A N 1
ATOM 874 C CA . ALA A 1 112 ? 3.971 -9.494 -4.245 1.00 90.25 112 ALA A CA 1
ATOM 875 C C . ALA A 1 112 ? 2.628 -8.758 -4.121 1.00 90.25 112 ALA A C 1
ATOM 877 O O . ALA A 1 112 ? 2.322 -8.166 -3.082 1.00 90.25 112 ALA A O 1
ATOM 878 N N . ARG A 1 113 ? 1.808 -8.817 -5.178 1.00 93.44 113 ARG A N 1
ATOM 879 C CA . ARG A 1 113 ? 0.449 -8.252 -5.162 1.00 93.44 113 ARG A CA 1
ATOM 880 C C . ARG A 1 113 ? -0.439 -8.937 -4.131 1.00 93.44 113 ARG A C 1
ATOM 882 O O . ARG A 1 113 ? -1.136 -8.256 -3.392 1.00 93.44 113 ARG A O 1
ATOM 889 N N . ASN A 1 114 ? -0.316 -10.259 -4.045 1.00 93.62 114 ASN A N 1
ATOM 890 C CA . ASN A 1 114 ? -1.056 -11.106 -3.120 1.00 93.62 114 ASN A CA 1
ATOM 891 C C . ASN A 1 114 ? -0.052 -11.854 -2.225 1.00 93.62 114 ASN A C 1
ATOM 893 O O . ASN A 1 114 ? 0.264 -13.012 -2.506 1.00 93.62 114 ASN A O 1
ATOM 897 N N . PRO A 1 115 ? 0.544 -11.192 -1.214 1.00 93.19 115 PRO A N 1
ATOM 898 C CA . PRO A 1 115 ? 1.417 -11.884 -0.275 1.00 93.19 115 PRO A CA 1
ATOM 899 C C . PRO A 1 115 ? 0.592 -12.863 0.582 1.00 93.19 115 PRO A C 1
ATOM 901 O O . PRO A 1 115 ? -0.588 -12.595 0.816 1.00 93.19 115 PRO A O 1
ATOM 904 N N . PRO A 1 116 ? 1.186 -13.948 1.117 1.00 92.06 116 PRO A N 1
ATOM 905 C CA . PRO A 1 116 ? 0.452 -14.947 1.902 1.00 92.06 116 PRO A CA 1
ATOM 906 C C . PRO A 1 116 ? -0.323 -14.371 3.096 1.00 92.06 116 PRO A C 1
ATOM 908 O O . PRO A 1 116 ? -1.399 -14.855 3.410 1.00 92.06 116 PRO A O 1
ATOM 911 N N . TYR A 1 117 ? 0.193 -13.306 3.721 1.00 93.75 117 TYR A N 1
ATOM 912 C CA . TYR A 1 117 ? -0.452 -12.623 4.850 1.00 93.75 117 TYR A CA 1
ATOM 913 C C . TYR A 1 117 ? -1.572 -11.644 4.441 1.00 93.75 117 TYR A C 1
ATOM 915 O O . TYR A 1 117 ? -2.225 -11.061 5.302 1.00 93.75 117 TYR A O 1
ATOM 923 N N . GLY A 1 118 ? -1.761 -11.371 3.145 1.00 96.19 118 GLY A N 1
ATOM 924 C CA . GLY A 1 118 ? -2.569 -10.244 2.667 1.00 96.19 118 GLY A CA 1
ATOM 925 C C . GLY A 1 118 ? -4.041 -10.314 3.079 1.00 96.19 118 GLY A C 1
ATOM 926 O O . GLY A 1 118 ? -4.606 -9.305 3.500 1.00 96.19 118 GLY A O 1
ATOM 927 N N . GLU A 1 119 ? -4.651 -11.495 2.997 1.00 97.44 119 GLU A N 1
ATOM 928 C CA . GLU A 1 119 ? -6.055 -11.692 3.380 1.00 97.44 119 GLU A CA 1
ATOM 929 C C . GLU A 1 119 ? -6.270 -11.513 4.887 1.00 97.44 119 GLU A C 1
ATOM 931 O O . GLU A 1 119 ? -7.212 -10.830 5.288 1.00 97.44 119 GLU A O 1
ATOM 936 N N . ASP A 1 120 ? -5.357 -12.019 5.720 1.00 97.81 120 ASP A N 1
ATOM 937 C CA . ASP A 1 120 ? -5.444 -11.893 7.181 1.00 97.81 120 ASP A CA 1
ATOM 938 C C . ASP A 1 120 ? -5.362 -10.428 7.632 1.00 97.81 120 ASP A C 1
ATOM 940 O O . ASP A 1 120 ? -6.115 -9.988 8.505 1.00 97.81 120 ASP A O 1
ATOM 944 N N . VAL A 1 121 ? -4.497 -9.633 6.993 1.00 98.06 121 VAL A N 1
ATOM 945 C CA . VAL A 1 121 ? -4.375 -8.194 7.274 1.00 98.06 121 VAL A CA 1
ATOM 946 C C . VAL A 1 121 ? -5.652 -7.443 6.887 1.00 98.06 121 VAL A C 1
ATOM 948 O O . VAL A 1 121 ? -6.126 -6.594 7.646 1.00 98.06 121 VAL A O 1
ATOM 951 N N . LYS A 1 122 ? -6.249 -7.759 5.731 1.00 98.12 122 LYS A N 1
ATOM 952 C CA . LYS A 1 122 ? -7.517 -7.149 5.290 1.00 98.12 122 LYS A CA 1
ATOM 953 C C . LYS A 1 122 ? -8.689 -7.565 6.173 1.00 98.12 122 LYS A C 1
ATOM 955 O O . LYS A 1 122 ? -9.554 -6.747 6.489 1.00 98.12 122 LYS A O 1
ATOM 960 N N . TRP A 1 123 ? -8.701 -8.814 6.622 1.00 98.38 123 TRP A N 1
ATOM 961 C CA . TRP A 1 123 ? -9.677 -9.291 7.590 1.00 98.38 123 TRP A CA 1
ATOM 962 C C . TRP A 1 123 ? -9.554 -8.544 8.926 1.00 98.38 123 TRP A C 1
ATOM 964 O O . TRP A 1 123 ? -10.561 -8.067 9.459 1.00 98.38 123 TRP A O 1
ATOM 974 N N . LEU A 1 124 ? -8.328 -8.345 9.420 1.00 98.62 124 LEU A N 1
ATOM 975 C CA . LEU A 1 124 ? -8.059 -7.581 10.640 1.00 98.62 124 LEU A CA 1
ATOM 976 C C . LEU A 1 124 ? -8.478 -6.108 10.510 1.00 98.62 124 LEU A C 1
ATOM 978 O O . LEU A 1 124 ? -9.073 -5.566 11.442 1.00 98.62 124 LEU A O 1
ATOM 982 N N . LEU A 1 125 ? -8.271 -5.477 9.349 1.00 98.44 125 LEU A N 1
ATOM 983 C CA . LEU A 1 125 ? -8.821 -4.148 9.052 1.00 98.44 125 LEU A CA 1
ATOM 984 C C . LEU A 1 125 ? -10.352 -4.129 9.202 1.00 98.44 125 LEU A C 1
ATOM 986 O O . LEU A 1 125 ? -10.917 -3.199 9.782 1.00 98.44 125 LEU A O 1
ATOM 990 N N . GLY A 1 126 ? -11.036 -5.164 8.708 1.00 97.88 126 GLY A N 1
ATOM 991 C CA . GLY A 1 126 ? -12.481 -5.330 8.868 1.00 97.88 126 GLY A CA 1
ATOM 992 C C . GLY A 1 126 ? -12.916 -5.406 10.335 1.00 97.88 126 GLY A C 1
ATOM 993 O O . GLY A 1 126 ? -13.941 -4.829 10.703 1.00 97.88 126 GLY A O 1
ATOM 994 N N . ILE A 1 127 ? -12.127 -6.064 11.186 1.00 98.06 127 ILE A N 1
ATOM 995 C CA . ILE A 1 127 ? -12.346 -6.090 12.638 1.00 98.06 127 ILE A CA 1
ATOM 996 C C . ILE A 1 127 ? -12.131 -4.709 13.251 1.00 98.06 127 ILE A C 1
ATOM 998 O O . ILE A 1 127 ? -12.998 -4.235 13.982 1.00 98.06 127 ILE A O 1
ATOM 1002 N N . ALA A 1 128 ? -11.020 -4.046 12.927 1.00 97.81 128 ALA A N 1
ATOM 1003 C CA . ALA A 1 128 ? -10.697 -2.721 13.447 1.00 97.81 128 ALA A CA 1
ATOM 1004 C C . ALA A 1 128 ? -11.824 -1.716 13.147 1.00 97.81 128 ALA A C 1
ATOM 1006 O O . ALA A 1 128 ? -12.290 -1.016 14.042 1.00 97.81 128 ALA A O 1
ATOM 1007 N N . LYS A 1 129 ? -12.358 -1.733 11.917 1.00 95.69 129 LYS A N 1
ATOM 1008 C CA . LYS A 1 129 ? -13.512 -0.914 11.501 1.00 95.69 129 LYS A CA 1
ATOM 1009 C C . LYS A 1 129 ? -14.785 -1.203 12.306 1.00 95.69 129 LYS A C 1
ATOM 1011 O O . LYS A 1 129 ? -15.540 -0.280 12.580 1.00 95.69 129 LYS A O 1
ATOM 1016 N N . LYS A 1 130 ? -15.042 -2.463 12.679 1.00 95.06 130 LYS A N 1
ATOM 1017 C CA . LYS A 1 130 ? -16.201 -2.836 13.515 1.00 95.06 130 LYS A CA 1
ATOM 1018 C C . LYS A 1 130 ? -16.042 -2.388 14.969 1.00 95.06 130 LYS A C 1
ATOM 1020 O O . LYS A 1 130 ? -17.041 -2.097 15.616 1.00 95.06 130 LYS A O 1
ATOM 1025 N N . LEU A 1 131 ? -14.809 -2.356 15.475 1.00 94.81 131 LEU A N 1
ATOM 1026 C CA . LEU A 1 131 ? -14.495 -1.915 16.836 1.00 94.81 131 LEU A CA 1
ATOM 1027 C C . LEU A 1 131 ? -14.460 -0.386 16.973 1.00 94.81 131 LEU A C 1
ATOM 1029 O O . LEU A 1 131 ? -14.718 0.135 18.055 1.00 94.81 131 LEU A O 1
ATOM 1033 N N . GLY A 1 132 ? -14.167 0.329 15.887 1.00 92.56 132 GLY A N 1
ATOM 1034 C CA . GLY A 1 132 ? -14.258 1.783 15.809 1.00 92.56 132 GLY A CA 1
ATOM 1035 C C . GLY A 1 132 ? -12.938 2.467 15.453 1.00 92.56 132 GLY A C 1
ATOM 1036 O O . GLY A 1 132 ? -11.908 1.840 15.212 1.00 92.56 132 GLY A O 1
ATOM 1037 N N . THR A 1 133 ? -12.972 3.799 15.413 1.00 92.25 133 THR A N 1
ATOM 1038 C CA . THR A 1 133 ? -11.875 4.618 14.873 1.00 92.25 133 THR A CA 1
ATOM 1039 C C . THR A 1 133 ? -10.576 4.524 15.679 1.00 92.25 133 THR A C 1
ATOM 1041 O O . THR A 1 133 ? -9.507 4.578 15.080 1.00 92.25 133 THR A O 1
ATOM 1044 N N . SER A 1 134 ? -10.638 4.329 17.000 1.00 94.00 134 SER A N 1
ATOM 1045 C CA . SER A 1 134 ? -9.440 4.144 17.837 1.00 94.00 134 SER A CA 1
ATOM 1046 C C . SER A 1 134 ? -8.669 2.875 17.462 1.00 94.00 134 SER A C 1
ATOM 1048 O O . SER A 1 134 ? -7.466 2.921 17.231 1.00 94.00 134 SER A O 1
ATOM 1050 N N . TYR A 1 135 ? -9.377 1.759 17.294 1.00 96.88 135 TYR A N 1
ATOM 1051 C CA . TYR A 1 135 ? -8.792 0.490 16.858 1.00 96.88 135 TYR A CA 1
ATOM 1052 C C . TYR A 1 135 ? -8.279 0.567 15.417 1.00 96.88 135 TYR A C 1
ATOM 1054 O O . TYR A 1 135 ? -7.218 0.039 15.098 1.00 96.88 135 TYR A O 1
ATOM 1062 N N . LEU A 1 136 ? -8.993 1.272 14.533 1.00 96.44 136 LEU A N 1
ATOM 1063 C CA . LEU A 1 136 ? -8.488 1.549 13.188 1.00 96.44 136 LEU A CA 1
ATOM 1064 C C . LEU A 1 136 ? -7.182 2.354 13.224 1.00 96.44 136 LEU A C 1
ATOM 1066 O O . LEU A 1 136 ? -6.291 2.111 12.411 1.00 96.44 136 LEU A O 1
ATOM 1070 N N . GLN A 1 137 ? -7.057 3.300 14.154 1.00 95.69 137 GLN A N 1
ATOM 1071 C CA . GLN A 1 137 ? -5.849 4.098 14.291 1.00 95.69 137 GLN A CA 1
ATOM 1072 C C . GLN A 1 137 ? -4.638 3.247 14.683 1.00 95.69 137 GLN A C 1
ATOM 1074 O O . GLN A 1 137 ? -3.612 3.305 14.001 1.00 95.69 137 GLN A O 1
ATOM 1079 N N . ASP A 1 138 ? -4.775 2.420 15.717 1.00 96.81 138 ASP A N 1
ATOM 1080 C CA . ASP A 1 138 ? -3.715 1.511 16.163 1.00 96.81 138 ASP A CA 1
ATOM 1081 C C . ASP A 1 138 ? -3.318 0.525 15.055 1.00 96.81 138 ASP A C 1
ATOM 1083 O O . ASP A 1 138 ? -2.131 0.317 14.785 1.00 96.81 138 ASP A O 1
ATOM 1087 N N . PHE A 1 139 ? -4.309 -0.019 14.343 1.00 98.25 139 PHE A N 1
ATOM 1088 C CA . PHE A 1 139 ? -4.086 -0.871 13.179 1.00 98.25 139 PHE A CA 1
ATOM 1089 C C . PHE A 1 139 ? -3.263 -0.165 12.090 1.00 98.25 139 PHE A C 1
ATOM 1091 O O . PHE A 1 139 ? -2.296 -0.736 11.579 1.00 98.25 139 PHE A O 1
ATOM 1098 N N . CYS A 1 140 ? -3.598 1.081 11.739 1.00 97.31 140 CYS A N 1
ATOM 1099 C CA . CYS A 1 140 ? -2.864 1.857 10.734 1.00 97.31 140 CYS A CA 1
ATOM 1100 C C . CYS A 1 140 ? -1.408 2.110 11.152 1.00 97.31 140 CYS A C 1
ATOM 1102 O O . CYS A 1 140 ? -0.506 1.954 10.327 1.00 97.31 140 CYS A O 1
ATOM 1104 N N . ILE A 1 14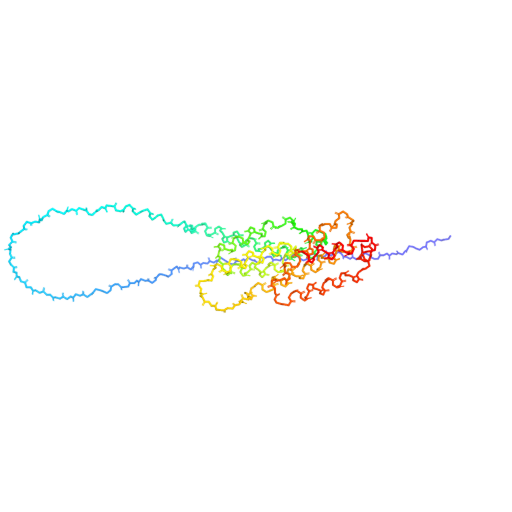1 ? -1.165 2.445 12.424 1.00 95.94 141 ILE A N 1
ATOM 1105 C CA . ILE A 1 141 ? 0.190 2.641 12.966 1.00 95.94 141 ILE A CA 1
ATOM 1106 C C . ILE A 1 141 ? 1.004 1.349 12.843 1.00 95.94 141 ILE A C 1
ATOM 1108 O O . ILE A 1 141 ? 2.133 1.365 12.348 1.00 95.94 141 ILE A O 1
ATOM 1112 N N . CYS A 1 142 ? 0.423 0.214 13.231 1.00 96.75 142 CYS A N 1
ATOM 1113 C CA . CYS A 1 142 ? 1.088 -1.080 13.128 1.00 96.75 142 CYS A CA 1
ATOM 1114 C C . CYS A 1 142 ? 1.348 -1.481 11.664 1.00 96.75 142 CYS A C 1
ATOM 1116 O O . CYS A 1 142 ? 2.422 -1.986 11.326 1.00 96.75 142 CYS A O 1
ATOM 1118 N N . THR A 1 143 ? 0.405 -1.193 10.764 1.00 97.69 143 THR A N 1
ATOM 1119 C CA . THR A 1 143 ? 0.496 -1.494 9.324 1.00 97.69 143 THR A CA 1
ATOM 1120 C C . THR A 1 143 ? 1.698 -0.821 8.661 1.00 97.69 143 THR A C 1
ATOM 1122 O O . THR A 1 143 ? 2.390 -1.459 7.869 1.00 97.69 143 THR A O 1
ATOM 1125 N N . VAL A 1 144 ? 2.000 0.438 9.006 1.00 96.50 144 VAL A N 1
ATOM 1126 C CA . VAL A 1 144 ? 3.143 1.191 8.443 1.00 96.50 144 VAL A CA 1
ATOM 1127 C C . VAL A 1 144 ? 4.479 0.463 8.646 1.00 96.50 144 VAL A C 1
ATOM 1129 O O . VAL A 1 144 ? 5.372 0.548 7.795 1.00 96.50 144 VAL A O 1
ATOM 1132 N N . ASN A 1 145 ? 4.607 -0.275 9.748 1.00 94.88 145 ASN A N 1
ATOM 1133 C CA . ASN A 1 145 ? 5.829 -0.989 10.113 1.00 94.88 145 ASN A CA 1
ATOM 1134 C C . ASN A 1 145 ? 5.826 -2.454 9.660 1.00 94.88 145 ASN A C 1
ATOM 1136 O O . ASN A 1 145 ? 6.889 -3.019 9.423 1.00 94.88 145 ASN A O 1
ATOM 1140 N N . SER A 1 146 ? 4.650 -3.066 9.532 1.00 95.25 146 SER A N 1
ATOM 1141 C CA . SER A 1 146 ? 4.510 -4.507 9.294 1.00 95.25 146 SER A CA 1
ATOM 1142 C C . SER A 1 146 ? 4.312 -4.889 7.834 1.00 95.25 146 SER A C 1
ATOM 1144 O O . SER A 1 146 ? 4.803 -5.930 7.400 1.00 95.25 146 SER A O 1
ATOM 1146 N N . VAL A 1 147 ? 3.628 -4.058 7.049 1.00 95.94 147 VAL A N 1
ATOM 1147 C CA . VAL A 1 147 ? 3.251 -4.404 5.677 1.00 95.94 147 VAL A CA 1
ATOM 1148 C C . VAL A 1 147 ? 4.222 -3.786 4.682 1.00 95.94 147 VAL A C 1
ATOM 1150 O O . VAL A 1 147 ? 4.456 -2.577 4.662 1.00 95.94 147 VAL A O 1
ATOM 1153 N N . ALA A 1 148 ? 4.759 -4.631 3.802 1.00 94.50 148 ALA A N 1
ATOM 1154 C CA . ALA A 1 148 ? 5.640 -4.198 2.724 1.00 94.50 148 ALA A CA 1
ATOM 1155 C C . ALA A 1 148 ? 5.012 -4.234 1.332 1.00 94.50 148 ALA A C 1
ATOM 1157 O O . ALA A 1 148 ? 5.499 -3.532 0.444 1.00 94.50 148 ALA A O 1
ATOM 1158 N N . SER A 1 149 ? 3.957 -5.023 1.120 1.00 96.44 149 SER A N 1
ATOM 1159 C CA . SER A 1 149 ? 3.302 -5.052 -0.184 1.00 96.44 149 SER A CA 1
ATOM 1160 C C . SER A 1 149 ? 2.631 -3.699 -0.461 1.00 96.44 149 SER A C 1
ATOM 1162 O O . SER A 1 149 ? 1.715 -3.314 0.273 1.00 96.44 149 SER A O 1
ATOM 1164 N N . PRO A 1 150 ? 3.038 -2.970 -1.520 1.00 97.19 150 PRO A N 1
ATOM 1165 C CA . PRO A 1 150 ? 2.429 -1.683 -1.851 1.00 97.19 150 PRO A CA 1
ATOM 1166 C C . PRO A 1 150 ? 0.950 -1.818 -2.240 1.00 97.19 150 PRO A C 1
ATOM 1168 O O . PRO A 1 150 ? 0.175 -0.885 -2.057 1.00 97.19 150 PRO A O 1
ATOM 1171 N N . PHE A 1 151 ? 0.539 -2.988 -2.732 1.00 98.00 151 PHE A N 1
ATOM 1172 C CA . PHE A 1 151 ? -0.840 -3.259 -3.139 1.00 98.00 151 PHE A CA 1
ATOM 1173 C C . PHE A 1 151 ? -1.763 -3.409 -1.932 1.00 98.00 151 PHE A C 1
ATOM 1175 O O . PHE A 1 151 ? -2.787 -2.735 -1.866 1.00 98.00 151 PHE A O 1
ATOM 1182 N N . ILE A 1 152 ? -1.343 -4.192 -0.932 1.00 98.12 152 ILE A N 1
ATOM 1183 C CA . ILE A 1 152 ? -2.079 -4.321 0.330 1.00 98.12 152 ILE A CA 1
ATOM 1184 C C . ILE A 1 152 ? -2.154 -2.968 1.046 1.00 98.12 152 ILE A C 1
ATOM 1186 O O . ILE A 1 152 ? -3.224 -2.573 1.499 1.00 98.12 152 ILE A O 1
ATOM 1190 N N . LEU A 1 153 ? -1.053 -2.205 1.079 1.00 98.06 153 LEU A N 1
ATOM 1191 C CA . LEU A 1 153 ? -1.060 -0.846 1.632 1.00 98.06 153 LEU A CA 1
ATOM 1192 C C . LEU A 1 153 ? -2.065 0.064 0.914 1.00 98.06 153 LEU A C 1
ATOM 1194 O O . LEU A 1 153 ? -2.790 0.805 1.572 1.00 98.06 153 LEU A O 1
ATOM 1198 N N . HIS A 1 154 ? -2.126 0.022 -0.420 1.00 97.88 154 HIS A N 1
ATOM 1199 C CA . HIS A 1 154 ? -3.079 0.822 -1.188 1.00 97.88 154 HIS A CA 1
ATOM 1200 C C . HIS A 1 154 ? -4.534 0.458 -0.869 1.00 97.88 154 HIS A C 1
ATOM 1202 O O . HIS A 1 154 ? -5.336 1.359 -0.626 1.00 97.88 154 HIS A O 1
ATOM 1208 N N . GLU A 1 155 ? -4.864 -0.835 -0.810 1.00 97.81 155 GLU A N 1
ATOM 1209 C CA . GLU A 1 155 ? -6.207 -1.306 -0.442 1.00 97.81 155 GLU A CA 1
ATOM 1210 C C . GLU A 1 155 ? -6.605 -0.827 0.958 1.00 97.81 155 GLU A C 1
ATOM 1212 O O . GLU A 1 155 ? -7.683 -0.255 1.127 1.00 97.81 155 GLU A O 1
ATOM 1217 N N . ILE A 1 156 ? -5.707 -0.956 1.942 1.00 98.19 156 ILE A N 1
ATOM 1218 C CA . ILE A 1 156 ? -5.950 -0.485 3.313 1.00 98.19 156 ILE A CA 1
ATOM 1219 C C . ILE A 1 156 ? -6.198 1.024 3.338 1.00 98.19 156 ILE A C 1
ATOM 1221 O O . ILE A 1 156 ? -7.134 1.477 3.993 1.00 98.19 156 ILE A O 1
ATOM 1225 N N . VAL A 1 157 ? -5.386 1.812 2.628 1.00 97.00 157 VAL A N 1
ATOM 1226 C CA . VAL A 1 157 ? -5.545 3.272 2.568 1.00 97.00 157 VAL A CA 1
ATOM 1227 C C . VAL A 1 157 ? -6.917 3.655 2.011 1.00 97.00 157 VAL A C 1
ATOM 1229 O O . VAL A 1 157 ? -7.589 4.509 2.590 1.00 97.00 157 VAL A O 1
ATOM 1232 N N . VAL A 1 158 ? -7.342 3.032 0.908 1.00 95.69 158 VAL A N 1
ATOM 1233 C CA . VAL A 1 158 ? -8.634 3.314 0.264 1.00 95.69 158 VAL A CA 1
ATOM 1234 C C . VAL A 1 158 ? -9.794 2.943 1.193 1.00 95.69 158 VAL A C 1
ATOM 1236 O O . VAL A 1 158 ? -10.685 3.760 1.425 1.00 95.69 158 VAL A O 1
ATOM 1239 N N . GLU A 1 159 ? -9.757 1.749 1.780 1.00 96.12 159 GLU A N 1
ATOM 1240 C CA . GLU A 1 159 ? -10.772 1.254 2.718 1.00 96.12 159 GLU A CA 1
ATOM 1241 C C . GLU A 1 159 ? -10.871 2.113 3.987 1.00 96.12 159 GLU A C 1
ATOM 1243 O O . GLU A 1 159 ? -11.971 2.461 4.432 1.00 96.12 159 GLU A O 1
ATOM 1248 N N . ALA A 1 160 ? -9.731 2.495 4.567 1.00 95.06 160 ALA A N 1
ATOM 1249 C CA . ALA A 1 160 ? -9.679 3.332 5.759 1.00 95.06 160 ALA A CA 1
ATOM 1250 C C . ALA A 1 160 ? -10.180 4.756 5.469 1.00 95.06 160 ALA A C 1
ATOM 1252 O O . ALA A 1 160 ? -10.955 5.301 6.254 1.00 95.06 160 ALA A O 1
ATOM 1253 N N . ALA A 1 161 ? -9.825 5.339 4.319 1.00 93.25 161 ALA A N 1
ATOM 1254 C CA . ALA A 1 161 ? -10.350 6.635 3.887 1.00 93.25 161 ALA A CA 1
ATOM 1255 C C . ALA A 1 161 ? -11.876 6.614 3.724 1.00 93.25 161 ALA A C 1
ATOM 1257 O O . ALA A 1 161 ? -12.565 7.498 4.234 1.00 93.25 161 ALA A O 1
ATOM 1258 N N . GLN A 1 162 ? -12.417 5.580 3.076 1.00 93.06 162 GLN A N 1
ATOM 1259 C CA . GLN A 1 162 ? -13.862 5.411 2.902 1.00 93.06 162 GLN A CA 1
ATOM 1260 C C . GLN A 1 162 ? -14.598 5.188 4.225 1.00 93.06 162 GLN A C 1
ATOM 1262 O O . GLN A 1 162 ? -15.741 5.617 4.387 1.00 93.06 162 GLN A O 1
ATOM 1267 N N . TYR A 1 163 ? -13.987 4.474 5.170 1.00 92.88 163 TYR A N 1
ATOM 1268 C CA . TYR A 1 163 ? -14.544 4.317 6.510 1.00 92.88 163 TYR A CA 1
ATOM 1269 C C . TYR A 1 163 ? -14.615 5.665 7.237 1.00 92.88 163 TYR A C 1
ATOM 1271 O O . TYR A 1 163 ? -15.689 6.049 7.697 1.00 92.88 163 TYR A O 1
ATOM 1279 N N . LEU A 1 164 ? -13.508 6.414 7.263 1.00 90.06 164 LEU A N 1
ATOM 1280 C CA . LEU A 1 164 ? -13.433 7.709 7.941 1.00 90.06 164 LEU A CA 1
ATOM 1281 C C . LEU A 1 164 ? -14.422 8.724 7.353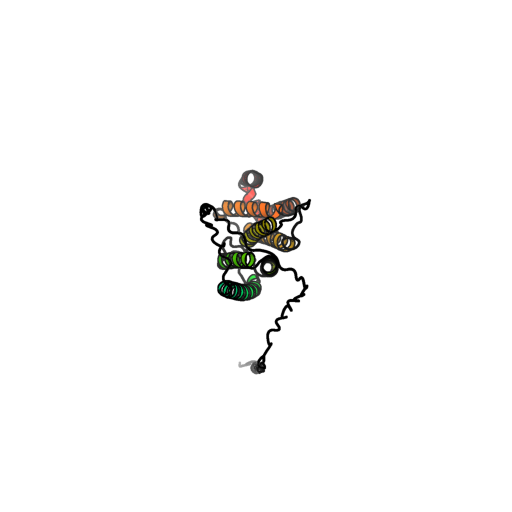 1.00 90.06 164 LEU A C 1
ATOM 1283 O O . LEU A 1 164 ? -15.121 9.400 8.108 1.00 90.06 164 LEU A O 1
ATOM 1287 N N . ALA A 1 165 ? -14.547 8.767 6.023 1.00 87.81 165 ALA A N 1
ATOM 1288 C CA . ALA A 1 165 ? -15.501 9.631 5.329 1.00 87.81 165 ALA A CA 1
ATOM 1289 C C . ALA A 1 165 ? -16.963 9.342 5.714 1.00 87.81 165 ALA A C 1
ATOM 1291 O O . ALA A 1 165 ? -17.756 10.269 5.824 1.00 87.81 165 ALA A O 1
ATOM 1292 N N . ARG A 1 166 ? -17.319 8.072 5.958 1.00 86.44 166 ARG A N 1
ATOM 1293 C CA . ARG A 1 166 ? -18.674 7.673 6.382 1.00 86.44 166 ARG A CA 1
ATOM 1294 C C . ARG A 1 166 ? -18.942 7.914 7.864 1.00 86.44 166 ARG A C 1
ATOM 1296 O O . ARG A 1 166 ? -20.082 8.146 8.241 1.00 86.44 166 ARG A O 1
ATOM 1303 N N . SER A 1 167 ? -17.909 7.834 8.700 1.00 76.62 167 SER A N 1
ATOM 1304 C CA . SER A 1 167 ? -18.036 8.039 10.149 1.00 76.62 167 SER A CA 1
ATOM 1305 C C . SER A 1 167 ? -18.140 9.512 10.568 1.00 76.62 167 SER A C 1
ATOM 1307 O O . SER A 1 167 ? -18.524 9.793 11.700 1.00 76.62 167 SER A O 1
ATOM 1309 N N . SER A 1 168 ? -17.808 10.455 9.679 1.00 68.75 168 SER A N 1
ATOM 1310 C CA . SER A 1 168 ? -17.877 11.893 9.956 1.00 68.75 168 SER A CA 1
ATOM 1311 C C . SER A 1 168 ? -19.287 12.433 9.694 1.00 68.75 168 SER A C 1
ATOM 1313 O O . SER A 1 168 ? -19.667 12.642 8.547 1.00 68.75 168 SER A O 1
ATOM 1315 N N . THR A 1 169 ? -20.066 12.682 10.749 1.00 59.69 169 THR A N 1
ATOM 1316 C CA . THR A 1 169 ? -21.431 13.243 10.666 1.00 59.69 169 THR A CA 1
ATOM 1317 C C . THR A 1 169 ? -21.481 14.777 10.653 1.00 59.69 169 THR A C 1
ATOM 1319 O O . THR A 1 169 ? -22.562 15.350 10.539 1.00 59.69 169 THR A O 1
ATOM 1322 N N . ALA A 1 170 ? -20.338 15.464 10.766 1.00 54.25 170 ALA A N 1
ATOM 1323 C CA . ALA A 1 170 ? -20.283 16.924 10.821 1.00 54.25 170 ALA A CA 1
ATOM 1324 C C . ALA A 1 170 ? -20.040 17.546 9.428 1.00 54.25 170 ALA A C 1
ATOM 1326 O O . ALA A 1 170 ? -19.096 17.140 8.742 1.00 54.25 170 ALA A O 1
ATOM 1327 N N . PRO A 1 171 ? -20.823 18.562 9.014 1.00 54.00 171 PRO A N 1
ATOM 1328 C CA . PRO A 1 171 ? -20.533 19.345 7.822 1.00 54.00 171 PRO A CA 1
ATOM 1329 C C . PRO A 1 171 ? 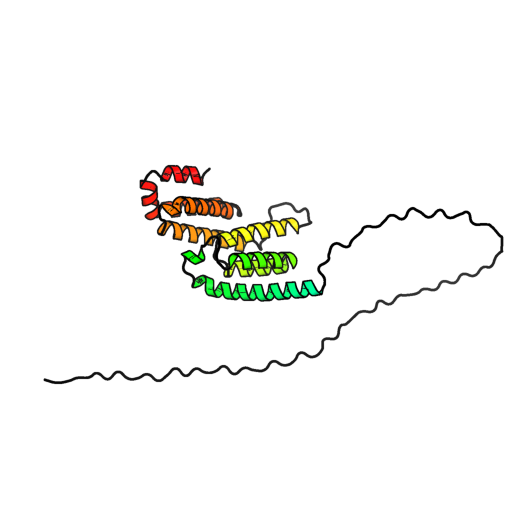-19.398 20.325 8.144 1.00 54.00 171 PRO A C 1
ATOM 1331 O O . PRO A 1 171 ? -19.635 21.418 8.652 1.00 54.00 171 PRO A O 1
ATOM 1334 N N . LEU A 1 172 ? -18.150 19.934 7.880 1.00 53.12 172 LEU A N 1
ATOM 1335 C CA . LEU A 1 172 ? -17.007 20.848 7.909 1.00 53.12 172 LEU A CA 1
ATOM 1336 C C . LEU A 1 172 ? -16.405 21.012 6.506 1.00 53.12 172 LEU A C 1
ATOM 1338 O O . LEU A 1 172 ? -16.308 20.040 5.753 1.00 53.12 172 LEU A O 1
ATOM 1342 N N . PRO A 1 173 ? -15.992 22.239 6.145 1.00 49.88 173 PRO A N 1
ATOM 1343 C CA . PRO A 1 173 ? -15.344 22.515 4.878 1.00 49.88 173 PRO A CA 1
ATOM 1344 C C . PRO A 1 173 ? -13.896 21.992 4.895 1.00 49.88 173 PRO A C 1
ATOM 1346 O O . PRO A 1 173 ? -13.188 22.175 5.880 1.00 49.88 173 PRO A O 1
ATOM 1349 N N . GLN A 1 174 ? -13.453 21.456 3.747 1.00 46.31 174 GLN A N 1
ATOM 1350 C CA . GLN A 1 174 ? -12.054 21.249 3.305 1.00 46.31 174 GLN A CA 1
ATOM 1351 C C . GLN A 1 174 ? -11.425 19.846 3.487 1.00 46.31 174 GLN A C 1
ATOM 1353 O O . GLN A 1 174 ? -11.797 19.107 4.396 1.00 46.31 174 GLN A O 1
ATOM 1358 N N . PRO A 1 175 ? -10.485 19.438 2.591 1.00 49.00 175 PRO A N 1
ATOM 1359 C CA . PRO A 1 175 ? -9.978 18.069 2.499 1.00 49.00 175 PRO A CA 1
ATOM 1360 C C . PRO A 1 175 ? -9.012 17.792 3.648 1.00 49.00 175 PRO A C 1
ATOM 1362 O O . PRO A 1 175 ? -7.788 17.876 3.509 1.00 49.00 175 PRO A O 1
ATOM 1365 N N . LEU A 1 176 ? -9.581 17.471 4.805 1.00 44.47 176 LEU A N 1
ATOM 1366 C CA . LEU A 1 176 ? -8.860 17.009 5.971 1.00 44.47 176 LEU A CA 1
ATOM 1367 C C . LEU A 1 176 ? -8.268 15.641 5.621 1.00 44.47 176 LEU A C 1
ATOM 1369 O O . LEU A 1 176 ? -8.897 14.595 5.779 1.00 44.47 176 LEU A O 1
ATOM 1373 N N . ARG A 1 177 ? -7.045 15.653 5.081 1.00 57.47 177 ARG A N 1
ATOM 1374 C CA . ARG A 1 177 ? -6.165 14.485 5.093 1.00 57.47 177 ARG A CA 1
ATOM 1375 C C . ARG A 1 177 ? -6.131 14.038 6.533 1.00 57.47 177 ARG A C 1
ATOM 1377 O O . ARG A 1 177 ? -5.535 14.718 7.362 1.00 57.47 177 ARG A O 1
ATOM 1384 N N . SER A 1 178 ? -6.838 12.957 6.839 1.00 67.19 178 SER A N 1
ATOM 1385 C CA . SER A 1 178 ? -6.803 12.399 8.176 1.00 67.19 178 SER A CA 1
ATOM 1386 C C . SER A 1 178 ? -5.331 12.200 8.522 1.00 67.19 178 SER A C 1
ATOM 1388 O O . SER A 1 178 ? -4.628 11.489 7.801 1.00 67.19 178 SER A O 1
ATOM 1390 N N . HIS A 1 179 ? -4.846 12.877 9.569 1.00 80.81 179 HIS A N 1
ATOM 1391 C CA . HIS A 1 179 ? -3.452 12.776 10.016 1.00 80.81 179 HIS A CA 1
ATOM 1392 C C . HIS A 1 179 ? -3.041 11.313 10.225 1.00 80.81 179 HIS A C 1
ATOM 1394 O O . HIS A 1 179 ? -1.872 10.972 10.070 1.00 80.81 179 HIS A O 1
ATOM 1400 N N . LEU A 1 180 ? -4.028 10.448 10.474 1.00 85.50 180 LEU A N 1
ATOM 1401 C CA . LEU A 1 180 ? -3.885 9.006 10.525 1.00 85.50 180 LEU A CA 1
ATOM 1402 C C . LEU A 1 180 ? -3.424 8.367 9.205 1.00 85.50 180 LEU A C 1
ATOM 1404 O O . LEU A 1 180 ? -2.605 7.453 9.212 1.00 85.50 180 LEU A O 1
ATOM 1408 N N . LEU A 1 181 ? -3.965 8.811 8.070 1.00 91.62 181 LEU A N 1
ATOM 1409 C CA . LEU A 1 181 ? -3.713 8.202 6.762 1.00 91.62 181 LEU A CA 1
ATOM 1410 C C . LEU A 1 181 ? -2.432 8.705 6.112 1.00 91.62 181 LEU A C 1
ATOM 1412 O O . LEU A 1 181 ? -1.839 7.979 5.322 1.00 91.62 181 LEU A O 1
ATOM 1416 N N . THR A 1 182 ? -1.985 9.919 6.433 1.00 93.06 182 THR A N 1
ATOM 1417 C CA . THR A 1 182 ? -0.760 10.501 5.870 1.00 93.06 182 THR A CA 1
ATOM 1418 C C . THR A 1 182 ? 0.461 9.570 5.960 1.00 93.06 182 THR A C 1
ATOM 1420 O O . THR A 1 182 ? 1.037 9.291 4.906 1.00 93.06 182 THR A O 1
ATOM 1423 N N . PRO A 1 183 ? 0.854 9.030 7.135 1.00 95.31 183 PRO A N 1
ATOM 1424 C CA . PRO A 1 183 ? 2.007 8.126 7.221 1.00 95.31 183 PRO A CA 1
ATOM 1425 C C . PRO A 1 183 ? 1.794 6.824 6.437 1.00 95.31 183 PRO A C 1
ATOM 1427 O O . PRO A 1 183 ? 2.733 6.291 5.846 1.00 95.31 183 PRO A O 1
ATOM 1430 N N . LEU A 1 184 ? 0.554 6.337 6.363 1.00 96.12 184 LEU A N 1
ATOM 1431 C CA . LEU A 1 184 ? 0.217 5.133 5.611 1.00 96.12 184 LEU A CA 1
ATOM 1432 C C . LEU A 1 184 ? 0.311 5.355 4.093 1.00 96.12 184 LEU A C 1
ATOM 1434 O O . LEU A 1 184 ? 0.868 4.523 3.377 1.00 96.12 184 LEU A O 1
ATOM 1438 N N . ILE A 1 185 ? -0.165 6.503 3.602 1.00 96.50 185 ILE A N 1
ATOM 1439 C CA . ILE A 1 185 ? -0.038 6.905 2.196 1.00 96.50 185 ILE A CA 1
ATOM 1440 C C . ILE A 1 185 ? 1.437 7.078 1.828 1.00 96.50 185 ILE A C 1
ATOM 1442 O O . ILE A 1 185 ? 1.874 6.558 0.803 1.00 96.50 185 ILE A O 1
ATOM 1446 N N . GLN A 1 186 ? 2.217 7.755 2.673 1.00 96.50 186 GLN A N 1
ATOM 1447 C CA . GLN A 1 186 ? 3.655 7.936 2.460 1.00 96.50 186 GLN A CA 1
ATOM 1448 C C . GLN A 1 186 ? 4.386 6.592 2.405 1.00 96.50 186 GLN A C 1
ATOM 1450 O O . GLN A 1 186 ? 5.180 6.360 1.493 1.00 96.50 186 GLN A O 1
ATOM 1455 N N . LYS A 1 187 ? 4.069 5.667 3.321 1.00 96.94 187 LYS A N 1
ATOM 1456 C CA . LYS A 1 187 ? 4.604 4.303 3.289 1.00 96.94 187 LYS A CA 1
ATOM 1457 C C . LYS A 1 187 ? 4.225 3.585 1.994 1.00 96.94 187 LYS A C 1
ATOM 1459 O O . LYS A 1 187 ? 5.089 2.998 1.352 1.00 96.94 187 LYS A O 1
ATOM 1464 N N . CYS A 1 188 ? 2.963 3.658 1.577 1.00 97.94 188 CYS A N 1
ATOM 1465 C CA . CYS A 1 188 ? 2.483 3.065 0.327 1.00 97.94 188 CYS A CA 1
ATOM 1466 C C . CYS A 1 188 ? 3.274 3.580 -0.890 1.00 97.94 188 CYS A C 1
ATOM 1468 O O . CYS A 1 188 ? 3.794 2.788 -1.678 1.00 97.94 188 CYS A O 1
ATOM 1470 N N . GLN A 1 189 ? 3.448 4.899 -0.994 1.00 97.94 189 GLN A N 1
ATOM 1471 C CA . GLN A 1 189 ? 4.232 5.552 -2.047 1.00 97.94 189 GLN A CA 1
ATOM 1472 C C . GLN A 1 189 ? 5.700 5.102 -2.024 1.00 97.94 189 GLN A C 1
ATOM 1474 O O . GLN A 1 189 ? 6.247 4.725 -3.062 1.00 97.94 189 GLN A O 1
ATOM 1479 N N . GLN A 1 190 ? 6.319 5.050 -0.842 1.00 97.44 190 GLN A N 1
ATOM 1480 C CA . GLN A 1 190 ? 7.683 4.549 -0.661 1.00 97.44 190 GLN A CA 1
ATOM 1481 C C . GLN A 1 190 ? 7.826 3.098 -1.144 1.00 97.44 190 GLN A C 1
ATOM 1483 O O . GLN A 1 190 ? 8.781 2.771 -1.854 1.00 97.44 190 GLN A O 1
ATOM 1488 N N . MET A 1 191 ? 6.875 2.228 -0.797 1.00 97.06 191 MET A N 1
ATOM 1489 C CA . MET A 1 191 ? 6.905 0.824 -1.207 1.00 97.06 191 MET A CA 1
ATOM 1490 C C . MET A 1 191 ? 6.677 0.661 -2.714 1.00 97.06 191 MET A C 1
ATOM 1492 O O . MET A 1 191 ? 7.338 -0.177 -3.327 1.00 97.06 191 MET A O 1
ATOM 1496 N N . PHE A 1 192 ? 5.828 1.481 -3.345 1.00 97.75 192 PHE A N 1
ATOM 1497 C CA . PHE A 1 192 ? 5.700 1.507 -4.808 1.00 97.75 192 PHE A CA 1
ATOM 1498 C C . PHE A 1 192 ? 6.993 1.962 -5.490 1.00 97.75 192 PHE A C 1
ATOM 1500 O O . PHE A 1 192 ? 7.418 1.337 -6.463 1.00 97.75 192 PHE A O 1
ATOM 1507 N N . THR A 1 193 ? 7.661 2.990 -4.968 1.00 97.12 193 THR A N 1
ATOM 1508 C CA . THR A 1 193 ? 8.981 3.420 -5.453 1.00 97.12 193 THR A CA 1
ATOM 1509 C C . THR A 1 193 ? 9.995 2.277 -5.376 1.00 97.12 193 THR A C 1
ATOM 1511 O O . THR A 1 193 ? 10.627 1.939 -6.376 1.00 97.12 193 THR A O 1
ATOM 1514 N N . ALA A 1 194 ? 10.112 1.611 -4.225 1.00 95.31 194 ALA A N 1
ATOM 1515 C CA . ALA A 1 194 ? 11.039 0.492 -4.055 1.00 95.31 194 ALA A CA 1
ATOM 1516 C C . ALA A 1 194 ? 10.704 -0.699 -4.975 1.00 95.31 194 ALA A C 1
ATOM 1518 O O . ALA A 1 194 ? 11.587 -1.237 -5.647 1.00 95.31 194 ALA A O 1
ATOM 1519 N N . CYS A 1 195 ? 9.423 -1.073 -5.053 1.00 95.31 195 CYS A N 1
ATOM 1520 C CA . CYS A 1 195 ? 8.922 -2.151 -5.903 1.00 95.31 195 CYS A CA 1
ATOM 1521 C C . CYS A 1 195 ? 9.216 -1.890 -7.386 1.00 95.31 195 CYS A C 1
ATOM 1523 O O . CYS A 1 195 ? 9.736 -2.764 -8.080 1.00 95.31 195 CYS A O 1
ATOM 1525 N N . THR A 1 196 ? 8.923 -0.682 -7.871 1.00 94.50 196 THR A N 1
ATOM 1526 C CA . THR A 1 196 ? 9.100 -0.325 -9.284 1.00 94.50 196 THR A CA 1
ATOM 1527 C C . THR A 1 196 ? 10.569 -0.279 -9.684 1.00 94.50 196 THR A C 1
ATOM 1529 O O . THR A 1 196 ? 10.918 -0.792 -10.748 1.00 94.50 196 THR A O 1
ATOM 1532 N N . HIS A 1 197 ? 11.449 0.241 -8.823 1.00 93.62 197 HIS A N 1
ATOM 1533 C CA . HIS A 1 197 ? 12.891 0.151 -9.034 1.00 93.62 197 HIS A CA 1
ATOM 1534 C C . HIS A 1 197 ? 13.358 -1.301 -9.095 1.00 93.62 197 HIS A C 1
ATOM 1536 O O . HIS A 1 197 ? 14.012 -1.685 -10.063 1.00 93.62 197 HIS A O 1
ATOM 1542 N N . PHE A 1 198 ? 12.992 -2.117 -8.105 1.00 92.88 198 PHE A N 1
ATOM 1543 C CA . PHE A 1 198 ? 13.386 -3.521 -8.058 1.00 92.88 198 PHE A CA 1
ATOM 1544 C C . PHE A 1 198 ? 12.933 -4.283 -9.313 1.00 92.88 198 PHE A C 1
ATOM 1546 O O . PHE A 1 198 ? 13.756 -4.903 -9.987 1.00 92.88 198 PHE A O 1
ATOM 1553 N N . LYS A 1 199 ? 11.648 -4.178 -9.679 1.00 90.12 199 LYS A N 1
ATOM 1554 C CA . LYS A 1 199 ? 11.108 -4.807 -10.892 1.00 90.12 199 LYS A CA 1
ATOM 1555 C C . LYS A 1 199 ? 11.845 -4.311 -12.135 1.00 90.12 199 LYS A C 1
ATOM 1557 O O . LYS A 1 199 ? 12.291 -5.142 -12.910 1.00 90.12 199 LYS A O 1
ATOM 1562 N N . MET A 1 200 ? 12.092 -3.008 -12.288 1.00 88.75 200 MET A N 1
ATOM 1563 C CA . MET A 1 200 ? 12.836 -2.462 -13.436 1.00 88.75 200 MET A CA 1
ATOM 1564 C C . MET A 1 200 ? 14.236 -3.079 -13.608 1.00 88.75 200 MET A C 1
ATOM 1566 O O . MET A 1 200 ? 14.677 -3.287 -14.738 1.00 88.75 200 MET A O 1
ATOM 1570 N N . TYR A 1 201 ? 14.950 -3.385 -12.520 1.00 88.62 201 TYR A N 1
ATOM 1571 C CA . TYR A 1 201 ? 16.277 -4.007 -12.607 1.00 88.62 201 TYR A CA 1
ATOM 1572 C C . TYR A 1 201 ? 16.237 -5.465 -13.078 1.00 88.62 201 TYR A C 1
ATOM 1574 O O . TYR A 1 201 ? 17.167 -5.889 -13.764 1.00 88.62 201 TYR A O 1
ATOM 1582 N N . HIS A 1 202 ? 15.170 -6.199 -12.757 1.00 86.69 202 HIS A N 1
ATOM 1583 C CA . HIS A 1 202 ? 15.066 -7.648 -12.969 1.00 86.69 202 HIS A CA 1
ATOM 1584 C C . HIS A 1 202 ? 13.993 -8.070 -13.984 1.00 86.69 202 HIS A C 1
ATOM 1586 O O . HIS A 1 202 ? 13.742 -9.260 -14.137 1.00 86.69 202 HIS A O 1
ATOM 1592 N N . ILE A 1 203 ? 13.364 -7.116 -14.671 1.00 86.62 203 ILE A N 1
ATOM 1593 C CA . ILE A 1 203 ? 12.219 -7.370 -15.546 1.00 86.62 203 ILE A CA 1
ATOM 1594 C C . ILE A 1 203 ? 12.580 -8.200 -16.781 1.00 86.62 203 ILE A C 1
ATOM 1596 O O . ILE A 1 203 ? 13.539 -7.911 -17.505 1.00 86.62 203 ILE A O 1
ATOM 1600 N N . THR A 1 204 ? 11.743 -9.188 -17.070 1.00 87.38 204 THR A N 1
ATOM 1601 C CA . THR A 1 204 ? 11.778 -9.983 -18.300 1.00 87.38 204 THR A CA 1
ATOM 1602 C C . THR A 1 204 ? 10.689 -9.536 -19.289 1.00 87.38 204 THR A C 1
ATOM 1604 O O . THR A 1 204 ? 9.718 -8.896 -18.884 1.00 87.38 204 THR A O 1
ATOM 1607 N N . PRO A 1 205 ? 10.797 -9.856 -20.596 1.00 83.88 205 PRO A N 1
ATOM 1608 C CA . PRO A 1 205 ? 9.780 -9.472 -21.583 1.00 83.88 205 PRO A CA 1
ATOM 1609 C C . PRO A 1 205 ? 8.354 -9.938 -21.259 1.00 83.88 205 PRO A C 1
ATOM 1611 O O . PRO A 1 205 ? 7.404 -9.220 -21.557 1.00 83.88 205 PRO A O 1
ATOM 1614 N N . ALA A 1 206 ? 8.198 -11.100 -20.618 1.00 88.12 206 ALA A N 1
ATOM 1615 C CA . ALA A 1 206 ? 6.893 -11.634 -20.221 1.00 88.12 206 ALA A CA 1
ATOM 1616 C C . ALA A 1 206 ? 6.215 -10.814 -19.105 1.00 88.12 206 ALA A C 1
ATOM 1618 O O . ALA A 1 206 ? 4.998 -10.845 -18.962 1.00 88.12 206 ALA A O 1
ATOM 1619 N N . GLU A 1 207 ? 6.988 -10.050 -18.331 1.00 86.62 207 GLU A N 1
ATOM 1620 C CA . GLU A 1 207 ? 6.501 -9.258 -17.196 1.00 86.62 207 GLU A CA 1
ATOM 1621 C C . GLU A 1 207 ? 6.189 -7.801 -17.573 1.00 86.62 207 GLU A C 1
ATOM 1623 O O . GLU A 1 207 ? 5.848 -6.995 -16.706 1.00 86.62 207 GLU A O 1
ATOM 1628 N N . TYR A 1 208 ? 6.312 -7.415 -18.849 1.00 85.25 208 TYR A N 1
ATOM 1629 C CA . TYR A 1 208 ? 6.120 -6.023 -19.266 1.00 85.25 208 TYR A CA 1
ATOM 1630 C C . TYR A 1 208 ? 4.713 -5.508 -18.963 1.00 85.25 208 TYR A C 1
ATOM 1632 O O . TYR A 1 208 ? 4.590 -4.436 -18.374 1.00 85.25 208 TYR A O 1
ATOM 1640 N N . ASP A 1 209 ? 3.662 -6.259 -19.295 1.00 86.12 209 ASP A N 1
ATOM 1641 C CA . ASP A 1 209 ? 2.285 -5.833 -19.014 1.00 86.12 209 ASP A CA 1
ATOM 1642 C C . ASP A 1 209 ? 1.995 -5.759 -17.507 1.00 86.12 209 ASP A C 1
ATOM 1644 O O . ASP A 1 209 ? 1.343 -4.813 -17.051 1.00 86.12 209 ASP A O 1
ATOM 1648 N N . GLU A 1 210 ? 2.542 -6.695 -16.720 1.00 89.44 210 GLU A N 1
ATOM 1649 C CA . GLU A 1 210 ? 2.470 -6.643 -15.257 1.00 89.44 210 GLU A CA 1
ATOM 1650 C C . GLU A 1 210 ? 3.130 -5.357 -14.752 1.00 89.44 210 GLU A C 1
ATOM 1652 O O . GLU A 1 210 ? 2.503 -4.581 -14.036 1.00 89.44 210 GLU A O 1
ATOM 1657 N N . PHE A 1 211 ? 4.356 -5.064 -15.184 1.00 90.31 211 PHE A N 1
ATOM 1658 C CA . PHE A 1 211 ? 5.081 -3.873 -14.756 1.00 90.31 211 PHE A CA 1
ATOM 1659 C C . PHE A 1 211 ? 4.357 -2.573 -15.135 1.00 90.31 211 PHE A C 1
ATOM 1661 O O . PHE A 1 211 ? 4.295 -1.654 -14.317 1.00 90.31 211 PHE A O 1
ATOM 1668 N N . VAL A 1 212 ? 3.735 -2.490 -16.321 1.00 88.81 212 VAL A N 1
ATOM 1669 C CA . VAL A 1 212 ? 2.883 -1.340 -16.686 1.00 88.81 212 VAL A CA 1
ATOM 1670 C C . VAL A 1 212 ? 1.727 -1.210 -15.687 1.00 88.81 212 VAL A C 1
ATOM 1672 O O . VAL A 1 212 ? 1.439 -0.108 -15.218 1.00 88.81 212 VAL A O 1
ATOM 1675 N N . SER A 1 213 ? 1.077 -2.321 -15.328 1.00 91.44 213 SER A N 1
ATOM 1676 C CA . SER A 1 213 ? -0.003 -2.344 -14.332 1.00 91.44 213 SER A CA 1
ATOM 1677 C C . SER A 1 213 ? 0.464 -1.862 -12.950 1.00 91.44 213 SER A C 1
ATOM 1679 O O . SER A 1 213 ? -0.231 -1.072 -12.301 1.00 91.44 213 SER A O 1
ATOM 1681 N N . ILE A 1 214 ? 1.679 -2.242 -12.530 1.00 94.19 214 ILE A N 1
ATOM 1682 C CA . ILE A 1 214 ? 2.306 -1.756 -11.290 1.00 94.19 214 ILE A CA 1
ATOM 1683 C C . ILE A 1 214 ? 2.489 -0.237 -11.336 1.00 94.19 214 ILE A C 1
ATOM 1685 O O . ILE A 1 214 ? 2.106 0.445 -10.390 1.00 94.19 214 ILE A O 1
ATOM 1689 N N . ILE A 1 215 ? 3.019 0.317 -12.431 1.00 94.38 215 ILE A N 1
ATOM 1690 C CA . ILE A 1 215 ? 3.227 1.768 -12.561 1.00 94.38 215 ILE A CA 1
ATOM 1691 C C . ILE A 1 215 ? 1.892 2.528 -12.540 1.00 94.38 215 ILE A C 1
ATOM 1693 O O . ILE A 1 215 ? 1.807 3.596 -11.932 1.00 94.38 215 ILE A O 1
ATOM 1697 N N . ARG A 1 216 ? 0.828 1.980 -13.145 1.00 93.50 216 ARG A N 1
ATOM 1698 C CA . ARG A 1 216 ? -0.517 2.576 -13.055 1.00 93.50 216 ARG A CA 1
ATOM 1699 C C . ARG A 1 216 ? -1.054 2.563 -11.625 1.00 93.50 216 ARG A C 1
ATOM 1701 O O . ARG A 1 216 ? -1.569 3.579 -11.175 1.00 93.50 216 ARG A O 1
ATOM 1708 N N . SER A 1 217 ? -0.877 1.457 -10.902 1.00 95.81 217 SER A N 1
ATOM 1709 C CA . SER A 1 217 ? -1.249 1.360 -9.480 1.00 95.81 217 SER A CA 1
ATOM 1710 C C . SER A 1 217 ? -0.419 2.310 -8.602 1.00 95.81 217 SER A C 1
ATOM 1712 O O . SER A 1 217 ? -0.935 2.911 -7.667 1.00 95.81 217 SER A O 1
ATOM 1714 N N . ALA A 1 218 ? 0.860 2.518 -8.925 1.00 96.94 218 ALA A N 1
ATOM 1715 C CA . ALA A 1 218 ? 1.663 3.534 -8.257 1.00 96.94 218 ALA A CA 1
ATOM 1716 C C . ALA A 1 218 ? 1.055 4.925 -8.493 1.00 96.94 218 ALA A C 1
ATOM 1718 O O . ALA A 1 218 ? 0.795 5.644 -7.533 1.00 96.94 218 ALA A O 1
ATOM 1719 N N . ARG A 1 219 ? 0.736 5.290 -9.743 1.00 96.19 219 ARG A N 1
ATOM 1720 C CA . ARG A 1 219 ? 0.115 6.587 -10.066 1.00 96.19 219 ARG A CA 1
ATOM 1721 C C . ARG A 1 219 ? -1.136 6.857 -9.225 1.00 96.19 219 ARG A C 1
ATOM 1723 O O . ARG A 1 219 ? -1.251 7.958 -8.689 1.00 96.19 219 ARG A O 1
ATOM 1730 N N . THR A 1 220 ? -2.032 5.878 -9.069 1.00 95.88 220 THR A N 1
ATOM 1731 C CA . THR A 1 220 ? -3.240 6.042 -8.238 1.00 95.88 220 THR A CA 1
ATOM 1732 C C . THR A 1 220 ? -2.892 6.285 -6.769 1.00 95.88 220 THR A C 1
ATOM 1734 O O . THR A 1 220 ? -3.485 7.158 -6.143 1.00 95.88 220 THR A O 1
ATOM 1737 N N . ALA A 1 221 ? -1.888 5.595 -6.218 1.00 95.75 221 ALA A N 1
ATOM 1738 C CA . ALA A 1 221 ? -1.412 5.824 -4.851 1.00 95.75 221 ALA A CA 1
ATOM 1739 C C . ALA A 1 221 ? -0.746 7.202 -4.664 1.00 95.75 221 ALA A C 1
ATOM 1741 O O . ALA A 1 221 ? -0.927 7.857 -3.635 1.00 95.75 221 ALA A O 1
ATOM 1742 N N . PHE A 1 222 ? 0.000 7.681 -5.660 1.00 96.25 222 PHE A N 1
ATOM 1743 C CA . PHE A 1 222 ? 0.618 9.008 -5.635 1.00 96.25 222 PHE A CA 1
ATOM 1744 C C . PHE A 1 222 ? -0.412 10.142 -5.755 1.00 96.25 222 PHE A C 1
ATOM 1746 O O . PHE A 1 222 ? -0.199 11.221 -5.217 1.00 96.25 222 PHE A O 1
ATOM 1753 N N . GLN A 1 223 ? -1.566 9.914 -6.383 1.00 94.62 223 GLN A N 1
ATOM 1754 C CA . GLN A 1 223 ? -2.644 10.911 -6.468 1.00 94.62 223 GLN A CA 1
ATOM 1755 C C . GLN A 1 223 ? -3.365 11.172 -5.137 1.00 94.62 223 GLN A C 1
ATOM 1757 O O . GLN A 1 223 ? -4.094 12.155 -5.026 1.00 94.62 223 GLN A O 1
ATOM 1762 N N . LEU A 1 224 ? -3.148 10.333 -4.120 1.00 91.06 224 LEU A N 1
ATOM 1763 C CA . LEU A 1 224 ? -3.785 10.474 -2.807 1.00 91.06 224 LEU A CA 1
ATOM 1764 C C . LEU A 1 224 ? -3.267 11.681 -2.006 1.00 91.06 224 LEU A C 1
ATOM 1766 O O . LEU A 1 224 ? -3.907 12.104 -1.042 1.00 91.06 224 LEU A O 1
ATOM 1770 N N . THR A 1 225 ? -2.123 12.255 -2.389 1.00 90.38 225 THR A N 1
ATOM 1771 C CA . THR A 1 225 ? -1.545 13.445 -1.755 1.00 90.38 225 THR A CA 1
ATOM 1772 C C . THR A 1 225 ? -1.335 14.579 -2.763 1.00 90.38 225 THR A C 1
ATOM 1774 O O . THR A 1 225 ? -1.013 14.347 -3.930 1.00 90.38 225 THR A O 1
ATOM 1777 N N . PRO A 1 226 ? -1.482 15.846 -2.336 1.00 89.12 226 PRO A N 1
ATOM 1778 C CA . PRO A 1 226 ? -1.130 17.000 -3.147 1.00 89.12 226 PRO A CA 1
ATOM 1779 C C . PRO A 1 226 ? 0.380 16.977 -3.365 1.00 89.12 226 PRO A C 1
ATOM 1781 O O . PRO A 1 226 ? 1.145 16.607 -2.476 1.00 89.12 226 PRO A O 1
ATOM 1784 N N . GLY A 1 227 ? 0.809 17.319 -4.575 1.00 89.31 227 GLY A N 1
ATOM 1785 C CA . GLY A 1 227 ? 2.209 17.178 -4.973 1.00 89.31 227 GLY A CA 1
ATOM 1786 C C . GLY A 1 227 ? 2.660 15.730 -5.204 1.00 89.31 227 GLY A C 1
ATOM 1787 O O . GLY A 1 227 ? 3.752 15.525 -5.724 1.00 89.31 227 GLY A O 1
ATOM 1788 N N . GLY A 1 228 ? 1.840 14.713 -4.921 1.00 92.50 228 GLY A N 1
ATOM 1789 C CA . GLY A 1 228 ? 2.222 13.323 -5.169 1.00 92.50 228 GLY A CA 1
ATOM 1790 C C . GLY A 1 228 ? 2.400 13.007 -6.661 1.00 92.50 228 GLY A C 1
ATOM 1791 O O . GLY A 1 228 ? 3.278 12.234 -7.023 1.00 92.50 228 GLY A O 1
ATOM 1792 N N . ILE A 1 229 ? 1.691 13.699 -7.562 1.00 92.94 229 ILE A N 1
ATOM 1793 C CA . ILE A 1 229 ? 1.966 13.627 -9.010 1.00 92.94 229 ILE A CA 1
ATOM 1794 C C . ILE A 1 229 ? 3.375 14.124 -9.368 1.00 92.94 229 ILE A C 1
ATOM 1796 O O . ILE A 1 229 ? 3.998 13.568 -10.272 1.00 92.94 229 ILE A O 1
ATOM 1800 N N . VAL A 1 230 ? 3.902 15.132 -8.666 1.00 95.12 230 VAL A N 1
ATOM 1801 C CA . VAL A 1 230 ? 5.283 15.601 -8.875 1.00 95.12 230 VAL A CA 1
ATOM 1802 C C . VAL A 1 230 ? 6.262 14.494 -8.484 1.00 95.12 230 VAL A C 1
ATOM 1804 O O . VAL A 1 230 ? 7.094 14.113 -9.302 1.00 95.12 230 VAL A O 1
ATOM 1807 N N . GLN A 1 231 ? 6.075 13.885 -7.310 1.00 95.50 231 GLN A N 1
ATOM 1808 C CA . GLN A 1 231 ? 6.891 12.751 -6.850 1.00 95.50 231 GLN A CA 1
ATOM 1809 C C . GLN A 1 231 ? 6.800 11.539 -7.795 1.00 95.50 231 GLN A C 1
ATOM 1811 O O . GLN A 1 231 ? 7.797 10.881 -8.088 1.00 95.50 231 GLN A O 1
ATOM 1816 N N . PHE A 1 232 ? 5.615 11.257 -8.344 1.00 95.81 232 PHE A N 1
ATOM 1817 C CA . PHE A 1 232 ? 5.447 10.208 -9.349 1.00 95.81 232 PHE A CA 1
ATOM 1818 C C . PHE A 1 232 ? 6.216 10.519 -10.641 1.00 95.81 232 PHE A C 1
ATOM 1820 O O . PHE A 1 232 ? 6.847 9.636 -11.222 1.00 95.81 232 PHE A O 1
ATOM 1827 N N . ASN A 1 233 ? 6.210 11.774 -11.093 1.00 93.06 233 ASN A N 1
ATOM 1828 C CA . ASN A 1 233 ? 6.995 12.186 -12.254 1.00 93.06 233 ASN A CA 1
ATOM 1829 C C . ASN A 1 233 ? 8.505 12.056 -11.997 1.00 93.06 233 ASN A C 1
ATOM 1831 O O . ASN A 1 233 ? 9.229 11.620 -12.892 1.00 93.06 233 ASN A O 1
ATOM 1835 N N . GLU A 1 234 ? 8.978 12.368 -10.790 1.00 94.81 234 GLU A N 1
ATOM 1836 C CA . GLU A 1 234 ? 10.370 12.141 -10.376 1.00 94.81 234 GLU A CA 1
ATOM 1837 C C . GLU A 1 234 ? 10.734 10.652 -10.392 1.00 94.81 234 GLU A C 1
ATOM 1839 O O . GLU A 1 234 ? 11.788 10.288 -10.920 1.00 94.81 234 GLU A O 1
ATOM 1844 N N . LEU A 1 235 ? 9.840 9.776 -9.919 1.00 94.00 235 LEU A N 1
ATOM 1845 C CA . LEU A 1 235 ? 9.993 8.323 -10.033 1.00 94.00 235 LEU A CA 1
ATOM 1846 C C . LEU A 1 235 ? 10.099 7.882 -11.501 1.00 94.00 235 LEU A C 1
ATOM 1848 O O . LEU A 1 235 ? 10.999 7.131 -11.870 1.00 94.00 235 LEU A O 1
ATOM 1852 N N . LEU A 1 236 ? 9.226 8.368 -12.386 1.00 91.75 236 LEU A N 1
ATOM 1853 C CA . LEU A 1 236 ? 9.322 8.037 -13.812 1.00 91.75 236 LEU A CA 1
ATOM 1854 C C . LEU A 1 236 ? 10.645 8.517 -14.424 1.00 91.75 236 LEU A C 1
ATOM 1856 O O . LEU A 1 236 ? 11.243 7.814 -15.242 1.00 91.75 236 LEU A O 1
ATOM 1860 N N . GLN A 1 237 ? 11.121 9.701 -14.036 1.00 89.25 237 GLN A N 1
ATOM 1861 C CA . GLN A 1 237 ? 12.418 10.210 -14.476 1.00 89.25 237 GLN A CA 1
ATOM 1862 C C . GLN A 1 237 ? 13.577 9.354 -13.954 1.00 89.25 237 GLN A C 1
ATOM 1864 O O . GLN A 1 237 ? 14.497 9.060 -14.721 1.00 89.25 237 GLN A O 1
ATOM 1869 N N . SER A 1 238 ? 13.543 8.925 -12.691 1.00 92.25 238 SER A N 1
ATOM 1870 C CA . SER A 1 238 ? 14.588 8.079 -12.107 1.00 92.25 238 SER A CA 1
ATOM 1871 C C . SER A 1 238 ? 14.649 6.714 -12.802 1.00 92.25 238 SER A C 1
ATOM 1873 O O . SER A 1 238 ? 15.735 6.255 -13.165 1.00 92.25 238 SER A O 1
ATOM 1875 N N . LEU A 1 239 ? 13.495 6.111 -13.103 1.00 89.94 239 LEU A N 1
ATOM 1876 C CA . LEU A 1 239 ? 13.395 4.846 -13.832 1.00 89.94 239 LEU A CA 1
ATOM 1877 C C . LEU A 1 239 ? 13.986 4.948 -15.246 1.00 89.94 239 LEU A C 1
ATOM 1879 O O . LEU A 1 239 ? 14.732 4.055 -15.655 1.00 89.94 239 LEU A O 1
ATOM 1883 N N . ARG A 1 240 ? 13.747 6.053 -15.968 1.00 83.94 240 ARG A N 1
ATOM 1884 C CA . ARG A 1 240 ? 14.308 6.293 -17.317 1.00 83.94 240 ARG A CA 1
ATOM 1885 C C . ARG A 1 240 ? 15.834 6.336 -17.350 1.00 83.94 240 ARG A C 1
ATOM 1887 O O . ARG A 1 240 ? 16.437 5.996 -18.366 1.00 83.94 240 ARG A O 1
ATOM 1894 N N . ARG A 1 241 ? 16.475 6.744 -16.252 1.00 85.00 241 ARG A N 1
ATOM 1895 C CA . ARG A 1 241 ? 17.943 6.810 -16.162 1.00 85.00 241 ARG A CA 1
ATOM 1896 C C . ARG A 1 241 ? 18.587 5.429 -15.988 1.00 85.00 241 ARG A C 1
ATOM 1898 O O . ARG A 1 241 ? 19.793 5.299 -16.194 1.00 85.00 241 ARG A O 1
ATOM 1905 N N . THR A 1 242 ? 17.815 4.392 -15.654 1.00 82.69 242 THR A N 1
ATOM 1906 C CA . THR A 1 242 ? 18.346 3.036 -15.450 1.00 82.69 242 THR A CA 1
ATOM 1907 C C . THR A 1 242 ? 18.781 2.375 -16.765 1.00 82.69 242 THR A C 1
ATOM 1909 O O . THR A 1 242 ? 18.161 2.540 -17.818 1.00 82.69 242 THR A O 1
ATOM 1912 N N . LYS A 1 243 ? 19.855 1.573 -16.715 1.00 76.44 243 LYS A N 1
ATOM 1913 C CA . LYS A 1 243 ? 20.361 0.827 -17.886 1.00 76.44 243 LYS A CA 1
ATOM 1914 C C . LYS A 1 243 ? 19.326 -0.175 -18.418 1.00 76.44 243 LYS A C 1
ATOM 1916 O O . LYS A 1 243 ? 19.219 -0.346 -19.630 1.00 76.44 243 LYS A O 1
ATOM 1921 N N . SER A 1 244 ? 18.555 -0.801 -17.527 1.00 73.25 244 SER A N 1
ATOM 1922 C CA . SER A 1 244 ? 17.478 -1.729 -17.890 1.00 73.25 244 SER A CA 1
ATOM 1923 C C . SER A 1 244 ? 16.376 -1.035 -18.689 1.00 73.25 244 SER A C 1
ATOM 1925 O O . SER A 1 244 ? 15.965 -1.557 -19.721 1.00 73.25 244 SER A O 1
ATOM 1927 N N . CYS A 1 245 ? 15.993 0.191 -18.314 1.00 69.06 245 CYS A N 1
ATOM 1928 C CA . CYS A 1 245 ? 15.033 0.976 -19.088 1.00 69.06 245 CYS A CA 1
ATOM 1929 C C . CYS A 1 245 ? 15.533 1.256 -20.513 1.00 69.06 245 CYS A C 1
ATOM 1931 O O . CYS A 1 245 ? 14.787 1.054 -21.465 1.00 69.06 245 CYS A O 1
ATOM 1933 N N . LYS A 1 246 ? 16.816 1.601 -20.698 1.00 66.75 246 LYS A N 1
ATOM 1934 C CA . LYS A 1 246 ? 17.396 1.806 -22.042 1.00 66.75 246 LYS A CA 1
ATOM 1935 C C . LYS A 1 246 ? 17.308 0.555 -22.927 1.00 66.75 246 LYS A C 1
ATOM 1937 O O . LYS A 1 246 ? 17.000 0.678 -24.109 1.00 66.75 246 LYS A O 1
ATOM 1942 N N . LYS A 1 247 ? 17.517 -0.643 -22.362 1.00 64.06 247 LYS A N 1
ATOM 1943 C CA . LYS A 1 247 ? 17.367 -1.922 -23.089 1.00 64.06 247 LYS A CA 1
ATOM 1944 C C . LYS A 1 247 ? 15.926 -2.174 -23.546 1.00 64.06 247 LYS A C 1
ATOM 1946 O O . LYS A 1 247 ? 15.720 -2.731 -24.620 1.00 64.06 247 LYS A O 1
ATOM 1951 N N . ILE A 1 248 ? 14.947 -1.765 -22.740 1.00 62.41 248 ILE A N 1
ATOM 1952 C CA . ILE A 1 248 ? 13.514 -1.883 -23.052 1.00 62.41 248 ILE A CA 1
ATOM 1953 C C . ILE A 1 248 ? 13.113 -0.831 -24.099 1.00 62.41 248 ILE A C 1
ATOM 1955 O O . ILE A 1 248 ? 12.432 -1.139 -25.076 1.00 62.41 248 ILE A O 1
ATOM 1959 N N . CYS A 1 249 ? 13.588 0.405 -23.935 1.00 57.50 249 CYS A N 1
ATOM 1960 C CA . CYS A 1 249 ? 13.303 1.530 -24.820 1.00 57.50 249 CYS A CA 1
ATOM 1961 C C . CYS A 1 249 ? 13.903 1.382 -26.224 1.00 57.50 249 CYS A C 1
ATOM 1963 O O . CYS A 1 249 ? 13.257 1.771 -27.195 1.00 57.50 249 CYS A O 1
ATOM 1965 N N . GLY A 1 250 ? 15.092 0.781 -26.353 1.00 53.75 250 GLY A N 1
ATOM 1966 C CA . GLY A 1 250 ? 15.768 0.570 -27.640 1.00 53.75 250 GLY A CA 1
ATOM 1967 C C . GLY A 1 250 ? 15.043 -0.375 -28.609 1.00 53.75 250 GLY A C 1
ATOM 1968 O O . GLY A 1 250 ? 15.426 -0.456 -29.768 1.00 53.75 250 GLY A O 1
ATOM 1969 N N . LYS A 1 251 ? 13.983 -1.067 -28.168 1.00 55.66 251 LYS A N 1
ATOM 1970 C CA . LYS A 1 251 ? 13.197 -2.017 -28.977 1.00 55.66 251 LYS A CA 1
ATOM 1971 C C . LYS A 1 251 ? 11.856 -1.450 -29.484 1.00 55.66 251 LYS A C 1
ATOM 1973 O O . LYS A 1 251 ? 10.902 -2.200 -29.646 1.00 55.66 251 LYS A O 1
ATOM 1978 N N . GLY A 1 252 ? 11.729 -0.129 -29.661 1.00 49.91 252 GLY A N 1
ATOM 1979 C CA . GLY A 1 252 ? 10.480 0.517 -30.120 1.00 49.91 252 GLY A CA 1
ATOM 1980 C C . GLY A 1 252 ? 9.365 0.596 -29.063 1.00 49.91 252 GLY A C 1
ATOM 1981 O O . GLY A 1 252 ? 8.322 1.210 -29.282 1.00 49.91 252 GLY A O 1
ATOM 1982 N N . LEU A 1 253 ? 9.601 0.046 -27.870 1.00 51.53 253 LEU A N 1
ATOM 1983 C CA . LEU A 1 253 ? 8.630 -0.011 -26.779 1.00 51.53 253 LEU A CA 1
ATOM 1984 C C . LEU A 1 253 ? 8.483 1.322 -26.022 1.00 51.53 253 LEU A C 1
ATOM 1986 O O . LEU A 1 253 ? 7.513 1.490 -25.290 1.00 51.53 253 LEU A O 1
ATOM 1990 N N . GLN A 1 254 ? 9.397 2.284 -26.202 1.00 52.75 254 GLN A N 1
ATOM 1991 C CA . GLN A 1 254 ? 9.385 3.573 -25.488 1.00 52.75 254 GLN A CA 1
ATOM 1992 C C . GLN A 1 254 ? 8.115 4.397 -25.768 1.00 52.75 254 GLN A C 1
ATOM 1994 O O . GLN A 1 254 ? 7.514 4.945 -24.842 1.00 52.75 254 GLN A O 1
ATOM 1999 N N . ILE A 1 255 ? 7.679 4.436 -27.031 1.00 52.25 255 ILE A N 1
ATOM 2000 C CA . ILE A 1 255 ? 6.480 5.168 -27.470 1.00 52.25 255 ILE A CA 1
ATOM 2001 C C . ILE A 1 255 ? 5.222 4.472 -26.935 1.00 52.25 255 ILE A C 1
ATOM 2003 O O . ILE A 1 255 ? 4.288 5.117 -26.457 1.00 52.25 255 ILE A O 1
ATOM 2007 N N . HIS A 1 256 ? 5.225 3.138 -26.937 1.00 53.78 256 HIS A N 1
ATOM 2008 C CA . HIS A 1 256 ? 4.123 2.328 -26.429 1.00 53.78 256 HIS A CA 1
ATOM 2009 C C . HIS A 1 256 ? 3.978 2.452 -24.903 1.00 53.78 256 HIS A C 1
ATOM 2011 O O . HIS A 1 256 ? 2.866 2.575 -24.394 1.00 53.78 256 HIS A O 1
ATOM 2017 N N . TRP A 1 257 ? 5.099 2.521 -24.178 1.00 57.38 257 TRP A N 1
ATOM 2018 C CA . TRP A 1 257 ? 5.154 2.781 -22.739 1.00 57.38 257 TRP A CA 1
ATOM 2019 C C . TRP A 1 257 ? 4.655 4.183 -22.375 1.00 57.38 257 TRP A C 1
ATOM 2021 O O . TRP A 1 257 ? 3.824 4.315 -21.480 1.00 57.38 257 TRP A O 1
ATOM 2031 N N . GLN A 1 258 ? 5.096 5.231 -23.078 1.00 55.44 258 GLN A N 1
ATOM 2032 C CA . GLN A 1 258 ? 4.579 6.589 -22.862 1.00 55.44 258 GLN A CA 1
ATOM 2033 C C . GLN A 1 258 ? 3.079 6.675 -23.165 1.00 55.44 258 GLN A C 1
ATOM 2035 O O . GLN A 1 258 ? 2.317 7.209 -22.368 1.00 55.44 258 GLN A O 1
ATOM 2040 N N . THR A 1 259 ? 2.618 6.074 -24.258 1.00 57.31 259 THR A N 1
ATOM 2041 C CA . THR A 1 259 ? 1.193 6.120 -24.613 1.00 57.31 259 THR A CA 1
ATOM 2042 C C . THR A 1 259 ? 0.324 5.340 -23.617 1.00 57.31 259 THR A C 1
ATOM 2044 O O . THR A 1 259 ? -0.773 5.786 -23.300 1.00 57.31 259 THR A O 1
ATOM 2047 N N . ARG A 1 260 ? 0.805 4.208 -23.075 1.00 57.00 260 ARG A N 1
ATOM 2048 C CA . ARG A 1 260 ? 0.064 3.355 -22.120 1.00 57.00 260 ARG A CA 1
ATOM 2049 C C . ARG A 1 260 ? 0.110 3.802 -20.658 1.00 57.00 260 ARG A C 1
ATOM 2051 O O . ARG A 1 260 ? -0.722 3.327 -19.884 1.00 57.00 260 ARG A O 1
ATOM 2058 N N . LEU A 1 261 ? 1.094 4.611 -20.262 1.00 55.59 261 LEU A N 1
ATOM 2059 C CA . LEU A 1 261 ? 1.201 5.151 -18.899 1.00 55.59 261 LEU A CA 1
ATOM 2060 C C . LEU A 1 261 ? 0.465 6.487 -18.724 1.00 55.59 261 LEU A C 1
ATOM 2062 O O . LEU A 1 261 ? 0.072 6.828 -17.605 1.00 55.59 261 LEU A O 1
ATOM 2066 N N . PHE A 1 262 ? 0.318 7.245 -19.813 1.00 52.91 262 PHE A N 1
ATOM 2067 C CA . PHE A 1 262 ? -0.268 8.587 -19.804 1.00 52.91 262 PHE A CA 1
ATOM 2068 C C . PHE A 1 262 ? -1.698 8.659 -20.372 1.00 52.91 262 PHE A C 1
ATOM 2070 O O . PHE A 1 262 ? -2.349 9.677 -20.146 1.00 52.91 262 PHE A O 1
ATOM 2077 N N . LYS A 1 263 ? -2.200 7.601 -21.025 1.00 46.34 263 LYS A N 1
ATOM 2078 C CA . LYS A 1 263 ? -3.643 7.341 -21.187 1.00 46.34 263 LYS A CA 1
ATOM 2079 C C . LYS A 1 263 ? -4.148 6.512 -20.013 1.00 46.34 263 LYS A C 1
ATOM 2081 O O . LYS A 1 263 ? -5.245 6.834 -19.523 1.00 46.34 263 LYS A O 1
#

Radius of gyration: 33.7 Å; chains: 1; bounding box: 137×57×81 Å

InterPro domains:
  IPR048370 ZSWIM4-8, C-terminal [PF21055] (79-247)

pLDDT: mean 74.11, std 23.33, range [30.5, 98.62]

Secondary structure (DSSP, 8-state):
------PPPPPPP------PPPPPPP----PPP------PPP-------------PPPP-PPPP----------PPPHHHHHHHHHHHHHHHHHHHHHHHHTTTS-HHHHT-SS-TTHHHHHHHHHHHHHH-HHHHHHHHHHHHHH---HHHHHHHHHHHHHHHHHH--S---S----TTHHHHHHHHHHHHHHHHHHHHHH--GGGHHHHHHHHHHHHHHHTTSTTHHHHHHHHHHHHHTSHHHHHHIIIIIHHHHHHHHH-

Sequence (263 aa):
MPFSHSHVPIHPAYVSSAATYAPYPPLANLSYYTPSVANVRHPTTGIYPGQVLHSHPPPVIPPPQQTQIHGPLPQLNQRQMGYLLAAYRVGMLAMETLARRVHDDRPQAKYARNPPYGEDVKWLLGIAKKLGTSYLQDFCICTVNSVASPFILHEIVVEAAQYLARSSTAPLPQPLRSHLLTPLIQKCQQMFTACTHFKMYHITPAEYDEFVSIIRSARTAFQLTPGGIVQFNELLQSLRRTKSCKKICGKGLQIHWQTRLFK

Organism: Caerostris extrusa (NCBI:txid172846)